Protein AF-0000000083925327 (afdb_homodimer)

Nearest PDB structures (foldseek):
  1odb-assembly2_F  TM=9.570E-01  e=4.380E-05  Homo sapiens
  1gqm-assembly1_E  TM=9.552E-01  e=4.963E-05  Homo sapiens
  4cfq-assembly2_B  TM=9.510E-01  e=5.283E-05  Homo sapiens
  5dkn-assembly1_A  TM=8.892E-01  e=3.010E-05  Bos taurus
  1gqm-assembly1_C  TM=9.541E-01  e=7.688E-05  Homo sapiens

pLDDT: mean 74.5, std 27.95, range [17.11, 97.69]

Structure (mmCIF, N/CA/C/O backbone):
data_AF-0000000083925327-model_v1
#
loop_
_entity.id
_entity.type
_entity.pdbx_description
1 polymer 'Protein S100-A13-like'
#
loop_
_atom_site.group_PDB
_atom_site.id
_atom_site.type_symbol
_atom_site.label_atom_id
_atom_site.label_alt_id
_atom_site.label_comp_id
_atom_site.label_asym_id
_atom_site.label_entity_id
_atom_site.label_seq_id
_atom_site.pdbx_PDB_ins_code
_atom_site.Cartn_x
_atom_site.Cartn_y
_atom_site.Cartn_z
_atom_site.occupancy
_atom_site.B_iso_or_equiv
_atom_site.auth_seq_id
_atom_site.auth_comp_id
_atom_site.auth_asym_id
_atom_site.auth_atom_id
_atom_site.pdbx_PDB_model_num
ATOM 1 N N . MET A 1 1 ? 23.109 7.402 -19.047 1 17.38 1 MET A N 1
ATOM 2 C CA . MET A 1 1 ? 23.625 7.918 -17.781 1 17.38 1 MET A CA 1
ATOM 3 C C . MET A 1 1 ? 22.547 7.926 -16.703 1 17.38 1 MET A C 1
ATOM 5 O O . MET A 1 1 ? 21.578 8.672 -16.797 1 17.38 1 MET A O 1
ATOM 9 N N . CYS A 1 2 ? 22.203 6.75 -16.125 1 20.98 2 CYS A N 1
ATOM 10 C CA . CYS A 1 2 ? 21.109 6.176 -15.352 1 20.98 2 CYS A CA 1
ATOM 11 C C . CYS A 1 2 ? 20.953 6.883 -14.016 1 20.98 2 CYS A C 1
ATOM 13 O O . CYS A 1 2 ? 21.953 7.105 -13.312 1 20.98 2 CYS A O 1
ATOM 15 N N . ALA A 1 3 ? 20.078 7.816 -13.773 1 23.69 3 ALA A N 1
ATOM 16 C CA . ALA A 1 3 ? 20 8.844 -12.734 1 23.69 3 ALA A CA 1
ATOM 17 C C . ALA A 1 3 ? 20.219 8.234 -11.352 1 23.69 3 ALA A C 1
ATOM 19 O O . ALA A 1 3 ? 19.609 7.207 -11.016 1 23.69 3 ALA A O 1
ATOM 20 N N . SER A 1 4 ? 21.281 8.477 -10.609 1 23.08 4 SER A N 1
ATOM 21 C CA . SER A 1 4 ? 21.875 8.164 -9.312 1 23.08 4 SER A CA 1
ATOM 22 C C . SER A 1 4 ? 20.828 8.297 -8.195 1 23.08 4 SER A C 1
ATOM 24 O O . SER A 1 4 ? 20.266 9.367 -7.992 1 23.08 4 SER A O 1
ATOM 26 N N . VAL A 1 5 ? 20.016 7.359 -8.055 1 30.97 5 VAL A N 1
ATOM 27 C CA . VAL A 1 5 ? 19.156 7.164 -6.891 1 30.97 5 VAL A CA 1
ATOM 28 C C . VAL A 1 5 ? 19.922 7.562 -5.625 1 30.97 5 VAL A C 1
ATOM 30 O O . VAL A 1 5 ? 20.984 7.016 -5.332 1 30.97 5 VAL A O 1
ATOM 33 N N . ASN A 1 6 ? 20.031 8.844 -5.375 1 26.62 6 ASN A N 1
ATOM 34 C CA . ASN A 1 6 ? 20.812 9.523 -4.352 1 26.62 6 ASN A CA 1
ATOM 35 C C . ASN A 1 6 ? 20.766 8.773 -3.02 1 26.62 6 ASN A C 1
ATOM 37 O O . ASN A 1 6 ? 19.688 8.375 -2.574 1 26.62 6 ASN A O 1
ATOM 41 N N . SER A 1 7 ? 21.828 8.242 -2.383 1 28.36 7 SER A N 1
ATOM 42 C CA . SER A 1 7 ? 22.359 7.578 -1.2 1 28.36 7 SER A CA 1
ATOM 43 C C . SER A 1 7 ? 21.734 8.117 0.076 1 28.36 7 SER A C 1
ATOM 45 O O . SER A 1 7 ? 21.562 7.387 1.052 1 28.36 7 SER A O 1
ATOM 47 N N . ASP A 1 8 ? 21.641 9.414 0.117 1 27.86 8 ASP A N 1
ATOM 48 C CA . ASP A 1 8 ? 21.312 10.062 1.379 1 27.86 8 ASP A CA 1
ATOM 49 C C . ASP A 1 8 ? 19.922 9.672 1.846 1 27.86 8 ASP A C 1
ATOM 51 O O . ASP A 1 8 ? 19.562 9.867 3.014 1 27.86 8 ASP A O 1
ATOM 55 N N . GLU A 1 9 ? 19.109 9.414 1.052 1 30.48 9 GLU A N 1
ATOM 56 C CA . GLU A 1 9 ? 17.75 8.984 1.382 1 30.48 9 GLU A CA 1
ATOM 57 C C . GLU A 1 9 ? 17.766 7.668 2.148 1 30.48 9 GLU A C 1
ATOM 59 O O . GLU A 1 9 ? 16.797 7.348 2.854 1 30.48 9 GLU A O 1
ATOM 64 N N . ALA A 1 10 ? 18.859 6.895 1.997 1 31.91 10 ALA A N 1
ATOM 65 C CA . ALA A 1 10 ? 19.078 5.637 2.701 1 31.91 10 ALA A CA 1
ATOM 66 C C . ALA A 1 10 ? 19.312 5.871 4.191 1 31.91 10 ALA A C 1
ATOM 68 O O . ALA A 1 10 ? 18.984 5.02 5.02 1 31.91 10 ALA A O 1
ATOM 69 N N . TYR A 1 11 ? 19.953 6.953 4.457 1 28.67 11 TYR A N 1
ATOM 70 C CA . TYR A 1 11 ? 20.359 7.148 5.844 1 28.67 11 TYR A CA 1
ATOM 71 C C . TYR A 1 11 ? 19.141 7.234 6.762 1 28.67 11 TYR A C 1
ATOM 73 O O . TYR A 1 11 ? 19.156 6.684 7.867 1 28.67 11 TYR A O 1
ATOM 81 N N . ILE A 1 12 ? 18.219 8.109 6.387 1 33.75 12 ILE A N 1
ATOM 82 C CA . ILE A 1 12 ? 17.125 8.297 7.328 1 33.75 12 ILE A CA 1
ATOM 83 C C . ILE A 1 12 ? 16.328 7 7.441 1 33.75 12 ILE A C 1
ATOM 85 O O . ILE A 1 12 ? 15.797 6.684 8.508 1 33.75 12 ILE A O 1
ATOM 89 N N . PHE A 1 13 ? 16.25 6.348 6.309 1 36.5 13 PHE A N 1
ATOM 90 C CA . PHE A 1 13 ? 15.5 5.094 6.316 1 36.5 13 PHE A CA 1
ATOM 91 C C . PHE A 1 13 ? 16.312 3.992 6.988 1 36.5 13 PHE A C 1
ATOM 93 O O . PHE A 1 13 ? 15.742 3.041 7.531 1 36.5 13 PHE A O 1
ATOM 100 N N . ARG A 1 14 ? 17.609 4.047 6.949 1 31.81 14 ARG A N 1
ATOM 101 C CA . ARG A 1 14 ? 18.469 3.029 7.551 1 31.81 14 ARG A CA 1
ATOM 102 C C . ARG A 1 14 ? 18.281 2.988 9.062 1 31.81 14 ARG A C 1
ATOM 104 O O . ARG A 1 14 ? 18.266 1.911 9.664 1 31.81 14 ARG A O 1
ATOM 111 N N . GLU A 1 15 ? 18.359 4.172 9.688 1 35.91 15 GLU A N 1
ATOM 112 C CA . GLU A 1 15 ? 18.359 4.074 11.141 1 35.91 15 GLU A CA 1
ATOM 113 C C . GLU A 1 15 ? 17.047 3.459 11.641 1 35.91 15 GLU A C 1
ATOM 115 O O . GLU A 1 15 ? 16.953 3.023 12.789 1 35.91 15 GLU A O 1
ATOM 120 N N . VAL A 1 16 ? 16.078 3.645 10.93 1 35.69 16 VAL A N 1
ATOM 121 C CA . VAL A 1 16 ? 14.82 3.201 11.523 1 35.69 16 VAL A CA 1
ATOM 122 C C . VAL A 1 16 ? 14.703 1.685 11.406 1 35.69 16 VAL A C 1
ATOM 124 O O . VAL A 1 16 ? 13.758 1.088 11.93 1 35.69 16 VAL A O 1
ATOM 127 N N . MET A 1 17 ? 15.375 1.029 10.477 1 29.78 17 MET A N 1
ATOM 128 C CA . MET A 1 17 ? 15.07 -0.397 10.406 1 29.78 17 MET A CA 1
ATOM 129 C C . MET A 1 17 ? 15.883 -1.178 11.43 1 29.78 17 MET A C 1
ATOM 131 O O . MET A 1 17 ? 17.047 -1.486 11.203 1 29.78 17 MET A O 1
ATOM 135 N N . PRO A 1 18 ? 15.602 -1.088 12.695 1 31.16 18 PRO A N 1
ATOM 136 C CA . PRO A 1 18 ? 16.266 -2.139 13.469 1 31.16 18 PRO A CA 1
ATOM 137 C C . PRO A 1 18 ? 15.938 -3.541 12.961 1 31.16 18 PRO A C 1
ATOM 139 O O . PRO A 1 18 ? 14.945 -3.729 12.25 1 31.16 18 PRO A O 1
ATOM 142 N N . GLU A 1 19 ? 16.547 -4.559 13.539 1 32.38 19 GLU A N 1
ATOM 143 C CA . GLU A 1 19 ? 16.594 -6.012 13.43 1 32.38 19 GLU A CA 1
ATOM 144 C C . GLU A 1 19 ? 15.195 -6.621 13.562 1 32.38 19 GLU A C 1
ATOM 146 O O . GLU A 1 19 ? 14.734 -6.871 14.68 1 32.38 19 GLU A O 1
ATOM 151 N N . TRP A 1 20 ? 14.258 -6.125 12.922 1 30.16 20 TRP A N 1
ATOM 152 C CA . TRP A 1 20 ? 12.938 -6.73 13.086 1 30.16 20 TRP A CA 1
ATOM 153 C C . TRP A 1 20 ? 12.945 -8.18 12.609 1 30.16 20 TRP A C 1
ATOM 155 O O . TRP A 1 20 ? 11.883 -8.805 12.5 1 30.16 20 TRP A O 1
ATOM 165 N N . ARG A 1 21 ? 14.102 -8.781 12.078 1 28.36 21 ARG A N 1
ATOM 166 C CA . ARG A 1 21 ? 13.969 -10.141 11.555 1 28.36 21 ARG A CA 1
ATOM 167 C C . ARG A 1 21 ? 13.461 -11.094 12.625 1 28.36 21 ARG A C 1
ATOM 169 O O . ARG A 1 21 ? 12.742 -12.047 12.328 1 28.36 21 ARG A O 1
ATOM 176 N N . ASP A 1 22 ? 13.984 -11 13.812 1 30.09 22 ASP A N 1
ATOM 177 C CA . ASP A 1 22 ? 13.922 -12.172 14.688 1 30.09 22 ASP A CA 1
ATOM 178 C C . ASP A 1 22 ? 12.477 -12.523 15.023 1 30.09 22 ASP A C 1
ATOM 180 O O . ASP A 1 22 ? 12.164 -13.688 15.297 1 30.09 22 ASP A O 1
ATOM 184 N N . LYS A 1 23 ? 11.508 -11.414 15.203 1 31.98 23 LYS A N 1
ATOM 185 C CA . LYS A 1 23 ? 10.336 -11.797 15.984 1 31.98 23 LYS A CA 1
ATOM 186 C C . LYS A 1 23 ? 9.312 -12.539 15.117 1 31.98 23 LYS A C 1
ATOM 188 O O . LYS A 1 23 ? 8.32 -13.055 15.625 1 31.98 23 LYS A O 1
ATOM 193 N N . VAL A 1 24 ? 9.328 -12.375 13.773 1 31.92 24 VAL A N 1
ATOM 194 C CA . VAL A 1 24 ? 8.172 -13.016 13.148 1 31.92 24 VAL A CA 1
ATOM 195 C C . VAL A 1 24 ? 8.25 -14.523 13.344 1 31.92 24 VAL A C 1
ATOM 197 O O . VAL A 1 24 ? 7.227 -15.195 13.484 1 31.92 24 VAL A O 1
ATOM 200 N N . LEU A 1 25 ? 9.406 -15.18 13.07 1 32.06 25 LEU A N 1
ATOM 201 C CA . LEU A 1 25 ? 9.391 -16.641 13 1 32.06 25 LEU A CA 1
ATOM 202 C C . LEU A 1 25 ? 9.211 -17.25 14.383 1 32.06 25 LEU A C 1
ATOM 204 O O . LEU A 1 25 ? 9.242 -18.469 14.531 1 32.06 25 LEU A O 1
ATOM 208 N N . GLY A 1 26 ? 9.781 -16.688 15.516 1 30.73 26 GLY A N 1
ATOM 209 C CA . GLY A 1 26 ? 10.055 -17.5 16.688 1 30.73 26 GLY A CA 1
ATOM 210 C C . GLY A 1 26 ? 8.805 -18.094 17.297 1 30.73 26 GLY A C 1
ATOM 211 O O . GLY A 1 26 ? 7.754 -17.453 17.328 1 30.73 26 GLY A O 1
ATOM 212 N N . THR A 1 27 ? 8.672 -19.406 17.328 1 30.88 27 THR A N 1
ATOM 213 C CA . THR A 1 27 ? 7.945 -20.344 18.188 1 30.88 27 THR A CA 1
ATOM 214 C C . THR A 1 27 ? 7.996 -19.875 19.641 1 30.88 27 THR A C 1
ATOM 216 O O . THR A 1 27 ? 8.992 -20.094 20.344 1 30.88 27 THR A O 1
ATOM 219 N N . SER A 1 28 ? 7.977 -18.672 20.094 1 35.56 28 SER A N 1
ATOM 220 C CA . SER A 1 28 ? 8.125 -18.375 21.516 1 35.56 28 SER A CA 1
ATOM 221 C C . SER A 1 28 ? 7.129 -19.172 22.344 1 35.56 28 SER A C 1
ATOM 223 O O . SER A 1 28 ? 5.918 -19.016 22.203 1 35.56 28 SER A O 1
ATOM 225 N N . CYS A 1 29 ? 7.461 -20.453 22.781 1 31.47 29 CYS A N 1
ATOM 226 C CA . CYS A 1 29 ? 6.945 -21.25 23.891 1 31.47 29 CYS A CA 1
ATOM 227 C C . CYS A 1 29 ? 6.562 -20.344 25.062 1 31.47 29 CYS A C 1
ATOM 229 O O . CYS A 1 29 ? 6.957 -19.188 25.109 1 31.47 29 CYS A O 1
ATOM 231 N N . ASN A 1 30 ? 6.277 -20.938 26.594 1 30.83 30 ASN A N 1
ATOM 232 C CA . ASN A 1 30 ? 5.664 -20.656 27.891 1 30.83 30 ASN A CA 1
ATOM 233 C C . ASN A 1 30 ? 6.438 -19.594 28.656 1 30.83 30 ASN A C 1
ATOM 235 O O . ASN A 1 30 ? 6.285 -19.453 29.875 1 30.83 30 ASN A O 1
ATOM 239 N N . ALA A 1 31 ? 7.793 -19.375 28.516 1 32.81 31 ALA A N 1
ATOM 240 C CA . ALA A 1 31 ? 8.367 -18.734 29.703 1 32.81 31 ALA A CA 1
ATOM 241 C C . ALA A 1 31 ? 7.559 -17.5 30.109 1 32.81 31 ALA A C 1
ATOM 243 O O . ALA A 1 31 ? 6.84 -16.922 29.297 1 32.81 31 ALA A O 1
ATOM 244 N N . PRO A 1 32 ? 7.598 -17.031 31.5 1 35.81 32 PRO A N 1
ATOM 245 C CA . PRO A 1 32 ? 6.902 -15.852 32.031 1 35.81 32 PRO A CA 1
ATOM 246 C C . PRO A 1 32 ? 7.129 -14.602 31.172 1 35.81 32 PRO A C 1
ATOM 248 O O . PRO A 1 32 ? 8.273 -14.203 30.953 1 35.81 32 PRO A O 1
ATOM 251 N N . ASN A 1 33 ? 6.676 -14.445 29.922 1 36.28 33 ASN A N 1
ATOM 252 C CA . ASN A 1 33 ? 6.77 -13.469 28.844 1 36.28 33 ASN A CA 1
ATOM 253 C C . ASN A 1 33 ? 6.805 -12.039 29.391 1 36.28 33 ASN A C 1
ATOM 255 O O . ASN A 1 33 ? 5.809 -11.547 29.922 1 36.28 33 ASN A O 1
ATOM 259 N N . SER A 1 34 ? 7.652 -11.656 30.25 1 39.5 34 SER A N 1
ATOM 260 C CA . SER A 1 34 ? 7.812 -10.211 30.438 1 39.5 34 SER A CA 1
ATOM 261 C C . SER A 1 34 ? 7.641 -9.461 29.125 1 39.5 34 SER A C 1
ATOM 263 O O . SER A 1 34 ? 8.5 -9.539 28.25 1 39.5 34 SER A O 1
ATOM 265 N N . VAL A 1 35 ? 6.555 -9.562 28.422 1 40.56 35 VAL A N 1
ATOM 266 C CA . VAL A 1 35 ? 6.082 -8.938 27.188 1 40.56 35 VAL A CA 1
ATOM 267 C C . VAL A 1 35 ? 6.695 -7.551 27.031 1 40.56 35 VAL A C 1
ATOM 269 O O . VAL A 1 35 ? 6.395 -6.645 27.812 1 40.56 35 VAL A O 1
ATOM 272 N N . SER A 1 36 ? 7.98 -7.285 27.109 1 45.91 36 SER A N 1
ATOM 273 C CA . SER A 1 36 ? 8.414 -5.965 26.656 1 45.91 36 SER A CA 1
ATOM 274 C C . SER A 1 36 ? 7.465 -5.391 25.609 1 45.91 36 SER A C 1
ATOM 276 O O . SER A 1 36 ? 7.039 -6.102 24.703 1 45.91 36 SER A O 1
ATOM 278 N N . PRO A 1 37 ? 6.66 -4.43 25.953 1 46.88 37 PRO A N 1
ATOM 279 C CA . PRO A 1 37 ? 5.625 -3.881 25.062 1 46.88 37 PRO A CA 1
ATOM 280 C C . PRO A 1 37 ? 6.102 -3.721 23.625 1 46.88 37 PRO A C 1
ATOM 282 O O . PRO A 1 37 ? 7.129 -3.082 23.375 1 46.88 37 PRO A O 1
ATOM 285 N N . GLN A 1 38 ? 6.289 -4.746 22.828 1 49.97 38 GLN A N 1
ATOM 286 C CA . GLN A 1 38 ? 6.5 -4.484 21.406 1 49.97 38 GLN A CA 1
ATOM 287 C C . GLN A 1 38 ? 5.816 -3.188 20.984 1 49.97 38 GLN A C 1
ATOM 289 O O . GLN A 1 38 ? 4.711 -2.883 21.438 1 49.97 38 GLN A O 1
ATOM 294 N N . PRO A 1 39 ? 6.66 -2.248 20.688 1 62.75 39 PRO A N 1
ATOM 295 C CA . PRO A 1 39 ? 5.996 -0.997 20.312 1 62.75 39 PRO A CA 1
ATOM 296 C C . PRO A 1 39 ? 4.691 -1.226 19.547 1 62.75 39 PRO A C 1
ATOM 298 O O . PRO A 1 39 ? 4.613 -2.123 18.703 1 62.75 39 PRO A O 1
ATOM 301 N N . GLN A 1 40 ? 3.607 -0.978 20.156 1 79.44 40 GLN A N 1
ATOM 302 C CA . GLN A 1 40 ? 2.273 -1.106 19.578 1 79.44 40 GLN A CA 1
ATOM 303 C C . GLN A 1 40 ? 2.236 -0.577 18.141 1 79.44 40 GLN A C 1
ATOM 305 O O . GLN A 1 40 ? 2.662 0.551 17.891 1 79.44 40 GLN A O 1
ATOM 310 N N . GLN A 1 41 ? 2.197 -1.436 17.094 1 88.38 41 GLN A N 1
ATOM 311 C CA . GLN A 1 41 ? 2.029 -1.022 15.711 1 88.38 41 GLN A CA 1
ATOM 312 C C . GLN A 1 41 ? 0.714 -0.273 15.516 1 88.38 41 GLN A C 1
ATOM 314 O O . GLN A 1 41 ? -0.318 -0.666 16.062 1 88.38 41 GLN A O 1
ATOM 319 N N . SER A 1 42 ? 0.835 0.895 14.914 1 91.56 42 SER A N 1
ATOM 320 C CA . SER A 1 42 ? -0.368 1.621 14.523 1 91.56 42 SER A CA 1
ATOM 321 C C . SER A 1 42 ? -1.184 0.833 13.508 1 91.56 42 SER A C 1
ATOM 323 O O . SER A 1 42 ? -0.734 -0.203 13.008 1 91.56 42 SER A O 1
ATOM 325 N N . ILE A 1 43 ? -2.328 1.243 13.281 1 94.19 43 ILE A N 1
ATOM 326 C CA . ILE A 1 43 ? -3.209 0.547 12.352 1 94.19 43 ILE A CA 1
ATOM 327 C C . ILE A 1 43 ? -2.602 0.568 10.945 1 94.19 43 ILE A C 1
ATOM 329 O O . ILE A 1 43 ? -2.703 -0.412 10.203 1 94.19 43 ILE A O 1
ATOM 333 N N . MET A 1 44 ? -1.925 1.659 10.492 1 97.12 44 MET A N 1
ATOM 334 C CA . MET A 1 44 ? -1.314 1.729 9.172 1 97.12 44 MET A CA 1
ATOM 335 C C . MET A 1 44 ? -0.096 0.817 9.086 1 97.12 44 MET A C 1
ATOM 337 O O . MET A 1 44 ? 0.107 0.14 8.07 1 97.12 44 MET A O 1
ATOM 341 N N . GLU A 1 45 ? 0.688 0.787 10.102 1 95.44 45 GLU A N 1
ATOM 342 C CA . GLU A 1 45 ? 1.833 -0.118 10.117 1 95.44 45 GLU A CA 1
ATOM 343 C C . GLU A 1 45 ? 1.387 -1.574 10.023 1 95.44 45 GLU A C 1
ATOM 345 O O . GLU A 1 45 ? 1.996 -2.371 9.305 1 95.44 45 GLU A O 1
ATOM 350 N N . THR A 1 46 ? 0.307 -1.872 10.68 1 94.56 46 THR A N 1
ATOM 351 C CA . THR A 1 46 ? -0.249 -3.219 10.609 1 94.56 46 THR A CA 1
ATOM 352 C C . THR A 1 46 ? -0.75 -3.521 9.203 1 94.56 46 THR A C 1
ATOM 354 O O . THR A 1 46 ? -0.545 -4.625 8.688 1 94.56 46 THR A O 1
ATOM 357 N N . ALA A 1 47 ? -1.383 -2.572 8.617 1 96.12 47 ALA A N 1
ATOM 358 C CA . ALA A 1 47 ? -1.876 -2.74 7.254 1 96.12 47 ALA A CA 1
ATOM 359 C C . ALA A 1 47 ? -0.724 -2.973 6.281 1 96.12 47 ALA A C 1
ATOM 361 O O . ALA A 1 47 ? -0.792 -3.861 5.43 1 96.12 47 ALA A O 1
ATOM 362 N N . ILE A 1 48 ? 0.36 -2.209 6.41 1 97.38 48 ILE A N 1
ATOM 363 C CA . ILE A 1 48 ? 1.537 -2.371 5.562 1 97.38 48 ILE A CA 1
ATOM 364 C C . ILE A 1 48 ? 2.133 -3.762 5.77 1 97.38 48 ILE A C 1
ATOM 366 O O . ILE A 1 48 ? 2.412 -4.477 4.805 1 97.38 48 ILE A O 1
ATOM 370 N N . SER A 1 49 ? 2.24 -4.141 6.98 1 94.75 49 SER A N 1
ATOM 371 C CA . SER A 1 49 ? 2.803 -5.449 7.301 1 94.75 49 SER A CA 1
ATOM 372 C C . SER A 1 49 ? 1.94 -6.574 6.734 1 94.75 49 SER A C 1
ATOM 374 O O . SER A 1 49 ? 2.461 -7.59 6.277 1 94.75 49 SER A O 1
ATOM 376 N N . THR A 1 50 ? 0.682 -6.422 6.816 1 95.81 50 THR A N 1
ATOM 377 C CA . THR A 1 50 ? -0.241 -7.414 6.273 1 95.81 50 THR A CA 1
ATOM 378 C C . THR A 1 50 ? -0.028 -7.582 4.773 1 95.81 50 THR A C 1
ATOM 380 O O . THR A 1 50 ? 0.06 -8.711 4.277 1 95.81 50 THR A O 1
ATOM 383 N N . LEU A 1 51 ? 0.115 -6.484 4.016 1 97.44 51 LEU A N 1
ATOM 384 C CA . LEU A 1 51 ? 0.321 -6.539 2.57 1 97.44 51 LEU A CA 1
ATOM 385 C C . LEU A 1 51 ? 1.647 -7.215 2.236 1 97.44 51 LEU A C 1
ATOM 387 O O . LEU A 1 51 ? 1.714 -8.047 1.33 1 97.44 51 LEU A O 1
ATOM 391 N N . VAL A 1 52 ? 2.652 -6.906 3 1 96.62 52 VAL A N 1
ATOM 392 C CA . VAL A 1 52 ? 3.971 -7.504 2.818 1 96.62 52 VAL A CA 1
ATOM 393 C C . VAL A 1 52 ? 3.898 -9 3.102 1 96.62 52 VAL A C 1
ATOM 395 O O . VAL A 1 52 ? 4.391 -9.812 2.312 1 96.62 52 VAL A O 1
ATOM 398 N N . SER A 1 53 ? 3.248 -9.375 4.184 1 94.5 53 SER A N 1
ATOM 399 C CA . SER A 1 53 ? 3.16 -10.773 4.594 1 94.5 53 SER A CA 1
ATOM 400 C C . SER A 1 53 ? 2.373 -11.594 3.582 1 94.5 53 SER A C 1
ATOM 402 O O . SER A 1 53 ? 2.732 -12.742 3.291 1 94.5 53 SER A O 1
ATOM 404 N N . GLN A 1 54 ? 1.311 -11.047 3.072 1 94.94 54 GLN A N 1
ATOM 405 C CA . GLN A 1 54 ? 0.522 -11.766 2.08 1 94.94 54 GLN A CA 1
ATOM 406 C C . GLN A 1 54 ? 1.31 -11.961 0.787 1 94.94 54 GLN A C 1
ATOM 408 O O . GLN A 1 54 ? 1.242 -13.031 0.167 1 94.94 54 GLN A O 1
ATOM 413 N N . PHE A 1 55 ? 2.055 -10.93 0.361 1 96.25 55 PHE A N 1
ATOM 414 C CA . PHE A 1 55 ? 2.91 -11.094 -0.807 1 96.25 55 PHE A CA 1
ATOM 415 C C . PHE A 1 55 ? 3.857 -12.273 -0.622 1 96.25 55 PHE A C 1
ATOM 417 O O . PHE A 1 55 ? 3.957 -13.141 -1.493 1 96.25 55 PHE A O 1
ATOM 424 N N . LYS A 1 56 ? 4.438 -12.367 0.493 1 94.69 56 LYS A N 1
ATOM 425 C CA . LYS A 1 56 ? 5.406 -13.43 0.773 1 94.69 56 LYS A CA 1
ATOM 426 C C . LYS A 1 56 ? 4.719 -14.789 0.872 1 94.69 56 LYS A C 1
ATOM 428 O O . LYS A 1 56 ? 5.27 -15.797 0.44 1 94.69 56 LYS A O 1
ATOM 433 N N . ALA A 1 57 ? 3.584 -14.781 1.476 1 94.06 57 ALA A N 1
ATOM 434 C CA . ALA A 1 57 ? 2.848 -16.031 1.658 1 94.06 57 ALA A CA 1
ATOM 435 C C . ALA A 1 57 ? 2.518 -16.672 0.314 1 94.06 57 ALA A C 1
ATOM 437 O O . ALA A 1 57 ? 2.486 -17.906 0.198 1 94.06 57 ALA A O 1
ATOM 438 N N . TYR A 1 58 ? 2.277 -15.828 -0.635 1 94.5 58 TYR A N 1
ATOM 439 C CA . TYR A 1 58 ? 1.886 -16.359 -1.936 1 94.5 58 TYR A CA 1
ATOM 440 C C . TYR A 1 58 ? 3.092 -16.484 -2.857 1 94.5 58 TYR A C 1
ATOM 442 O O . TYR A 1 58 ? 3.078 -17.281 -3.805 1 94.5 58 TYR A O 1
ATOM 450 N N . ALA A 1 59 ? 4.102 -15.641 -2.365 1 93.44 59 ALA A N 1
ATOM 451 C CA . ALA A 1 59 ? 5.348 -15.742 -3.115 1 93.44 59 ALA A CA 1
ATOM 452 C C . ALA A 1 59 ? 6.172 -16.938 -2.645 1 93.44 59 ALA A C 1
ATOM 454 O O . ALA A 1 59 ? 6.117 -17.312 -1.474 1 93.44 59 ALA A O 1
ATOM 455 N N . GLY A 1 60 ? 6.68 -17.797 -3.352 1 84.44 60 GLY A N 1
ATOM 456 C CA . GLY A 1 60 ? 7.637 -18.828 -2.945 1 84.44 60 GLY A CA 1
ATOM 457 C C . GLY A 1 60 ? 7.059 -20.219 -2.961 1 84.44 60 GLY A C 1
ATOM 458 O O . GLY A 1 60 ? 7.73 -21.188 -2.582 1 84.44 60 GLY A O 1
ATOM 459 N N . LYS A 1 61 ? 5.891 -20.281 -3.252 1 82.88 61 LYS A N 1
ATOM 460 C CA . LYS A 1 61 ? 5.324 -21.625 -3.338 1 82.88 61 LYS A CA 1
ATOM 461 C C . LYS A 1 61 ? 6.027 -22.453 -4.41 1 82.88 61 LYS A C 1
ATOM 463 O O . LYS A 1 61 ? 6.199 -23.672 -4.258 1 82.88 61 LYS A O 1
ATOM 468 N N . ASP A 1 62 ? 6.465 -21.875 -5.477 1 77.94 62 ASP A N 1
ATOM 469 C CA . ASP A 1 62 ? 7.07 -22.625 -6.57 1 77.94 62 ASP A CA 1
ATOM 470 C C . ASP A 1 62 ? 8.492 -22.141 -6.852 1 77.94 62 ASP A C 1
ATOM 472 O O . ASP A 1 62 ? 9.141 -22.594 -7.793 1 77.94 62 ASP A O 1
ATOM 476 N N . GLY A 1 63 ? 8.945 -21.094 -5.906 1 77.38 63 GLY A N 1
ATOM 477 C CA . GLY A 1 63 ? 10.266 -20.547 -6.188 1 77.38 63 GLY A CA 1
ATOM 478 C C . GLY A 1 63 ? 10.695 -19.484 -5.199 1 77.38 63 GLY A C 1
ATOM 479 O O . GLY A 1 63 ? 10.641 -19.703 -3.986 1 77.38 63 GLY A O 1
ATOM 480 N N . SER A 1 64 ? 11.086 -18.359 -5.941 1 80.69 64 SER A N 1
ATOM 481 C CA . SER A 1 64 ? 11.633 -17.25 -5.168 1 80.69 64 SER A CA 1
ATOM 482 C C . SER A 1 64 ? 10.562 -16.594 -4.301 1 80.69 64 SER A C 1
ATOM 484 O O . SER A 1 64 ? 9.453 -16.328 -4.766 1 80.69 64 SER A O 1
ATOM 486 N N . ALA A 1 65 ? 10.883 -16.359 -3.1 1 83.81 65 ALA A N 1
ATOM 487 C CA . ALA A 1 65 ? 9.984 -15.695 -2.158 1 83.81 65 ALA A CA 1
ATOM 488 C C . ALA A 1 65 ? 9.93 -14.188 -2.426 1 83.81 65 ALA A C 1
ATOM 490 O O . ALA A 1 65 ? 9.125 -13.477 -1.822 1 83.81 65 ALA A O 1
ATOM 491 N N . SER A 1 66 ? 10.719 -13.797 -3.428 1 90.94 66 SER A N 1
ATOM 492 C CA . SER A 1 66 ? 10.82 -12.359 -3.672 1 90.94 66 SER A CA 1
ATOM 493 C C . SER A 1 66 ? 10.055 -11.961 -4.93 1 90.94 66 SER A C 1
ATOM 495 O O . SER A 1 66 ? 9.953 -10.773 -5.246 1 90.94 66 SER A O 1
ATOM 497 N N . THR A 1 67 ? 9.555 -12.945 -5.574 1 95.38 67 THR A N 1
ATOM 498 C CA . THR A 1 67 ? 8.773 -12.648 -6.773 1 95.38 67 THR A CA 1
ATOM 499 C C . THR A 1 67 ? 7.551 -13.555 -6.859 1 95.38 67 THR A C 1
ATOM 501 O O . THR A 1 67 ? 7.523 -14.625 -6.25 1 95.38 67 THR A O 1
ATOM 504 N N . LEU A 1 68 ? 6.52 -13.117 -7.629 1 96.62 68 LEU A N 1
ATOM 505 C CA . LEU A 1 68 ? 5.32 -13.898 -7.91 1 96.62 68 LEU A CA 1
ATOM 506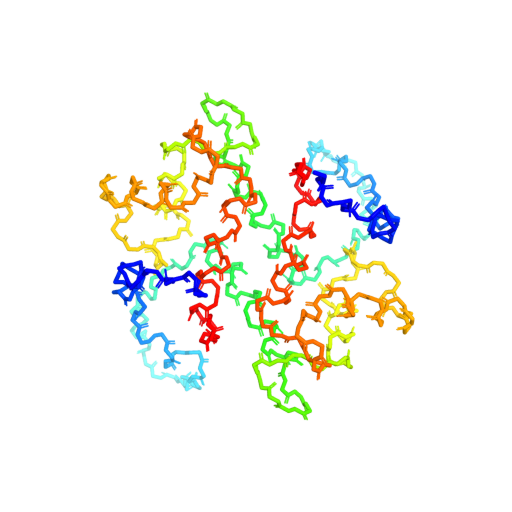 C C . LEU A 1 68 ? 5.348 -14.43 -9.344 1 96.62 68 LEU A C 1
ATOM 508 O O . LEU A 1 68 ? 5.488 -13.656 -10.289 1 96.62 68 LEU A O 1
ATOM 512 N N . SER A 1 69 ? 5.238 -15.727 -9.422 1 95.5 69 SER A N 1
ATOM 513 C CA . SER A 1 69 ? 4.953 -16.281 -10.742 1 95.5 69 SER A CA 1
ATOM 514 C C . SER A 1 69 ? 3.514 -16 -11.164 1 95.5 69 SER A C 1
ATOM 516 O O . SER A 1 69 ? 2.719 -15.5 -10.367 1 95.5 69 SER A O 1
ATOM 518 N N . LYS A 1 70 ? 3.242 -16.375 -12.391 1 93.75 70 LYS A N 1
ATOM 519 C CA . LYS A 1 70 ? 1.894 -16.141 -12.898 1 93.75 70 LYS A CA 1
ATOM 520 C C . LYS A 1 70 ? 0.856 -16.875 -12.055 1 93.75 70 LYS A C 1
ATOM 522 O O . LYS A 1 70 ? -0.164 -16.297 -11.672 1 93.75 70 LYS A O 1
ATOM 527 N N . ASP A 1 71 ? 1.119 -18.156 -11.789 1 93.88 71 ASP A N 1
ATOM 528 C CA . ASP A 1 71 ? 0.188 -18.969 -11.008 1 93.88 71 ASP A CA 1
ATOM 529 C C . ASP A 1 71 ? 0.03 -18.406 -9.594 1 93.88 71 ASP A C 1
ATOM 531 O O . ASP A 1 71 ? -1.083 -18.344 -9.07 1 93.88 71 ASP A O 1
ATOM 535 N N . GLU A 1 72 ? 1.1 -18.047 -8.984 1 96.12 72 GLU A N 1
ATOM 536 C CA . GLU A 1 72 ? 1.074 -17.469 -7.637 1 96.12 72 GLU A CA 1
ATOM 537 C C . GLU A 1 72 ? 0.291 -16.172 -7.609 1 96.12 72 GLU A C 1
ATOM 539 O O . GLU A 1 72 ? -0.482 -15.922 -6.68 1 96.12 72 GLU A O 1
ATOM 544 N N . PHE A 1 73 ? 0.56 -15.375 -8.688 1 96 73 PHE A N 1
ATOM 545 C CA . PHE A 1 73 ? -0.147 -14.102 -8.789 1 96 73 PHE A CA 1
ATOM 546 C C . PHE A 1 73 ? -1.646 -14.328 -8.945 1 96 73 PHE A C 1
ATOM 548 O O . PHE A 1 73 ? -2.449 -13.68 -8.266 1 96 73 PHE A O 1
ATOM 555 N N . GLN A 1 74 ? -2.041 -15.234 -9.734 1 94.88 74 GLN A N 1
ATOM 556 C CA . GLN A 1 74 ? -3.449 -15.57 -9.93 1 94.88 74 GLN A CA 1
ATOM 557 C C . GLN A 1 74 ? -4.09 -16.016 -8.617 1 94.88 74 GLN A C 1
ATOM 559 O O . GLN A 1 74 ? -5.195 -15.594 -8.281 1 94.88 74 GLN A O 1
ATOM 564 N N . ASN A 1 75 ? -3.42 -16.891 -7.902 1 94.81 75 ASN A N 1
ATOM 565 C CA . ASN A 1 75 ? -3.928 -17.359 -6.617 1 94.81 75 ASN A CA 1
ATOM 566 C C . ASN A 1 75 ? -4.098 -16.219 -5.629 1 94.81 75 ASN A C 1
ATOM 568 O O . ASN A 1 75 ? -5.098 -16.156 -4.906 1 94.81 75 ASN A O 1
ATOM 572 N N . LEU A 1 76 ? -3.111 -15.344 -5.648 1 95.56 76 LEU A N 1
ATOM 573 C CA . LEU A 1 76 ? -3.166 -14.203 -4.746 1 95.56 76 LEU A CA 1
ATOM 574 C C . LEU A 1 76 ? -4.363 -13.312 -5.066 1 95.56 76 LEU A C 1
ATOM 576 O O . LEU A 1 76 ? -5.16 -13 -4.18 1 95.56 76 LEU A O 1
ATOM 580 N N . VAL A 1 77 ? -4.539 -12.945 -6.297 1 96.06 77 VAL A N 1
ATOM 581 C CA . VAL A 1 77 ? -5.586 -11.992 -6.664 1 96.06 77 VAL A CA 1
ATOM 582 C C . VAL A 1 77 ? -6.957 -12.633 -6.441 1 96.06 77 VAL A C 1
ATOM 584 O O . VAL A 1 77 ? -7.883 -11.977 -5.957 1 96.06 77 VAL A O 1
ATOM 587 N N . THR A 1 78 ? -7.07 -13.922 -6.707 1 94.38 78 THR A N 1
ATOM 588 C CA . THR A 1 78 ? -8.344 -14.625 -6.559 1 94.38 78 THR A CA 1
ATOM 589 C C . THR A 1 78 ? -8.719 -14.75 -5.086 1 94.38 78 THR A C 1
ATOM 591 O O . THR A 1 78 ? -9.891 -14.625 -4.727 1 94.38 78 THR A O 1
ATOM 594 N N . SER A 1 79 ? -7.738 -14.914 -4.285 1 93.69 79 SER A N 1
ATOM 595 C CA . SER A 1 79 ? -7.992 -15.18 -2.871 1 93.69 79 SER A CA 1
ATOM 596 C C . SER A 1 79 ? -8.031 -13.891 -2.064 1 93.69 79 SER A C 1
ATOM 598 O O . SER A 1 79 ? -8.82 -13.758 -1.125 1 93.69 79 SER A O 1
ATOM 600 N N . GLN A 1 80 ? -7.184 -12.922 -2.428 1 94.94 80 GLN A N 1
ATOM 601 C CA . GLN A 1 80 ? -6.957 -11.781 -1.542 1 94.94 80 GLN A CA 1
ATOM 602 C C . GLN A 1 80 ? -7.547 -10.508 -2.131 1 94.94 80 GLN A C 1
ATOM 604 O O . GLN A 1 80 ? -7.672 -9.5 -1.433 1 94.94 80 GLN A O 1
ATOM 609 N N . LEU A 1 81 ? -7.883 -10.516 -3.42 1 95.19 81 LEU A N 1
ATOM 610 C CA . LEU A 1 81 ? -8.445 -9.32 -4.031 1 95.19 81 LEU A CA 1
ATOM 611 C C . LEU A 1 81 ? -9.695 -9.656 -4.836 1 95.19 81 LEU A C 1
ATOM 613 O O . LEU A 1 81 ? -9.836 -9.219 -5.984 1 95.19 81 LEU A O 1
ATOM 617 N N . PRO A 1 82 ? -10.609 -10.453 -4.23 1 92.25 82 PRO A N 1
ATOM 618 C CA . PRO A 1 82 ? -11.758 -10.898 -5.023 1 92.25 82 PRO A CA 1
ATOM 619 C C . PRO A 1 82 ? -12.711 -9.758 -5.379 1 92.25 82 PRO A C 1
ATOM 621 O O . PRO A 1 82 ? -13.398 -9.82 -6.402 1 92.25 82 PRO A O 1
ATOM 624 N N . ASN A 1 83 ? -12.82 -8.758 -4.602 1 91.12 83 ASN A N 1
ATOM 625 C CA . ASN A 1 83 ? -13.734 -7.652 -4.844 1 91.12 83 ASN A CA 1
ATOM 626 C C . ASN A 1 83 ? -13.062 -6.52 -5.617 1 91.12 83 ASN A C 1
ATOM 628 O O . ASN A 1 83 ? -13.742 -5.629 -6.137 1 91.12 83 ASN A O 1
ATOM 632 N N . TYR A 1 84 ? -11.75 -6.52 -5.668 1 92.62 84 TYR A N 1
ATOM 633 C CA . TYR A 1 84 ? -11.008 -5.434 -6.301 1 92.62 84 TYR A CA 1
ATOM 634 C C . TYR A 1 84 ? -10.594 -5.809 -7.719 1 92.62 84 TYR A C 1
ATOM 636 O O . TYR A 1 84 ? -10.469 -4.941 -8.586 1 92.62 84 TYR A O 1
ATOM 644 N N . VAL A 1 85 ? -10.273 -6.984 -7.93 1 91.44 85 VAL A N 1
ATOM 645 C CA . VAL A 1 85 ? -9.914 -7.488 -9.25 1 91.44 85 VAL A CA 1
ATOM 646 C C . VAL A 1 85 ? -11.023 -8.391 -9.781 1 91.44 85 VAL A C 1
ATOM 648 O O . VAL A 1 85 ? -11.258 -9.477 -9.242 1 91.44 85 VAL A O 1
ATOM 651 N N . LYS A 1 86 ? -11.539 -7.949 -10.82 1 86.56 86 LYS A N 1
ATOM 652 C CA . LYS A 1 86 ? -12.625 -8.719 -11.414 1 86.56 86 LYS A CA 1
ATO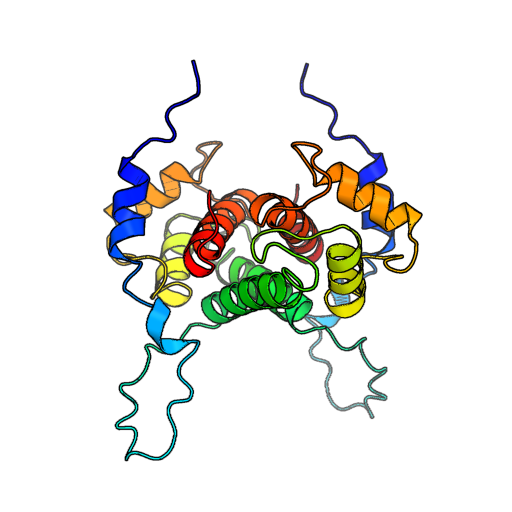M 653 C C . LYS A 1 86 ? -12.086 -9.789 -12.367 1 86.56 86 LYS A C 1
ATOM 655 O O . LYS A 1 86 ? -11.008 -9.625 -12.945 1 86.56 86 LYS A O 1
ATOM 660 N N . ASN A 1 87 ? -12.75 -10.852 -12.508 1 79.94 87 ASN A N 1
ATOM 661 C CA . ASN A 1 87 ? -12.438 -11.93 -13.438 1 79.94 87 ASN A CA 1
ATOM 662 C C . ASN A 1 87 ? -11.109 -12.609 -13.094 1 79.94 87 ASN A C 1
ATOM 664 O O . ASN A 1 87 ? -10.367 -13.023 -13.984 1 79.94 87 ASN A O 1
ATOM 668 N N . SER A 1 88 ? -10.766 -12.586 -11.891 1 78.38 88 SER A N 1
ATOM 669 C CA . SER A 1 88 ? -9.516 -13.195 -11.445 1 78.38 88 SER A CA 1
ATOM 670 C C . SER A 1 88 ? -9.5 -14.695 -11.742 1 78.38 88 SER A C 1
ATOM 672 O O . SER A 1 88 ? -8.438 -15.32 -11.703 1 78.38 88 SER A O 1
ATOM 674 N N . GLY A 1 89 ? -10.555 -15.18 -12.125 1 83.62 89 GLY A N 1
ATOM 675 C CA . GLY A 1 89 ? -10.617 -16.578 -12.539 1 83.62 89 GLY A CA 1
ATOM 676 C C . GLY A 1 89 ? -10.375 -16.766 -14.023 1 83.62 89 GLY A C 1
ATOM 677 O O . GLY A 1 89 ? -10.227 -17.906 -14.492 1 83.62 89 GLY A O 1
ATOM 678 N N . ASP A 1 90 ? -10.328 -15.734 -14.711 1 86.75 90 ASP A N 1
ATOM 679 C CA . ASP A 1 90 ? -10.078 -15.758 -16.141 1 86.75 90 ASP A CA 1
ATOM 680 C C . ASP A 1 90 ? -8.586 -15.68 -16.438 1 86.75 90 ASP A C 1
ATOM 682 O O . ASP A 1 90 ? -7.953 -14.648 -16.219 1 86.75 90 ASP A O 1
ATOM 686 N N . ALA A 1 91 ? -8.094 -16.734 -17.016 1 88.81 91 ALA A N 1
ATOM 687 C CA . ALA A 1 91 ? -6.66 -16.844 -17.281 1 88.81 91 ALA A CA 1
ATOM 688 C C . ALA A 1 91 ? -6.191 -15.719 -18.203 1 88.81 91 ALA A C 1
ATOM 690 O O . ALA A 1 91 ? -5.082 -15.195 -18.047 1 88.81 91 ALA A O 1
ATOM 691 N N . GLU A 1 92 ? -6.98 -15.398 -19.156 1 90.81 92 GLU A N 1
ATOM 692 C CA . GLU A 1 92 ? -6.617 -14.344 -20.109 1 90.81 92 GLU A CA 1
ATOM 693 C C . GLU A 1 92 ? -6.523 -12.992 -19.406 1 90.81 92 GLU A C 1
ATOM 695 O O . GLU A 1 92 ? -5.621 -12.203 -19.688 1 90.81 92 GLU A O 1
ATOM 700 N N . ALA A 1 93 ? -7.453 -12.742 -18.547 1 90.06 93 ALA A N 1
ATOM 701 C CA . ALA A 1 93 ? -7.441 -11.5 -17.781 1 90.06 93 ALA A CA 1
ATOM 702 C C . ALA A 1 93 ? -6.207 -11.414 -16.875 1 90.06 93 ALA A C 1
ATOM 704 O O . ALA A 1 93 ? -5.578 -10.359 -16.781 1 90.06 93 ALA A O 1
ATOM 705 N N . ILE A 1 94 ? -5.852 -12.469 -16.312 1 93.38 94 ILE A N 1
ATOM 706 C CA . ILE A 1 94 ? -4.684 -12.523 -15.438 1 93.38 94 ILE A CA 1
ATOM 707 C C . ILE A 1 94 ? -3.412 -12.32 -16.266 1 93.38 94 ILE A C 1
ATOM 709 O O . ILE A 1 94 ? -2.506 -11.602 -15.836 1 93.38 94 ILE A O 1
ATOM 713 N N . ASP A 1 95 ? -3.367 -12.969 -17.422 1 92.75 95 ASP A N 1
ATOM 714 C CA . ASP A 1 95 ? -2.229 -12.789 -18.328 1 92.75 95 ASP A CA 1
ATOM 715 C C . ASP A 1 95 ? -2.041 -11.32 -18.688 1 92.75 95 ASP A C 1
ATOM 717 O O . ASP A 1 95 ? -0.915 -10.812 -18.703 1 92.75 95 ASP A O 1
ATOM 721 N N . GLN A 1 96 ? -3.059 -10.672 -18.969 1 92.44 96 GLN A N 1
ATOM 722 C CA . GLN A 1 96 ? -3.004 -9.258 -19.328 1 92.44 96 GLN A CA 1
ATOM 723 C C . GLN A 1 96 ? -2.531 -8.414 -18.141 1 92.44 96 GLN A C 1
ATOM 725 O O . GLN A 1 96 ? -1.692 -7.527 -18.297 1 92.44 96 GLN A O 1
ATOM 730 N N . LEU A 1 97 ? -3.086 -8.703 -17.016 1 94 97 LEU A N 1
ATOM 731 C CA . LEU A 1 97 ? -2.701 -7.98 -15.812 1 94 97 LEU A CA 1
ATOM 732 C C . LEU A 1 97 ? -1.226 -8.195 -15.492 1 94 97 LEU A C 1
ATOM 734 O O . LEU A 1 97 ? -0.492 -7.23 -15.258 1 94 97 LEU A O 1
ATOM 738 N N . MET A 1 98 ? -0.853 -9.406 -15.531 1 94.25 98 MET A N 1
ATOM 739 C CA . MET A 1 98 ? 0.549 -9.75 -15.312 1 94.25 98 MET A CA 1
ATOM 740 C C . MET A 1 98 ? 1.448 -9.039 -16.312 1 94.25 98 MET A C 1
ATOM 742 O O . MET A 1 98 ? 2.486 -8.484 -15.945 1 94.25 98 MET A O 1
ATOM 746 N N . GLY A 1 99 ? 1.074 -9.109 -17.547 1 94.31 99 GLY A N 1
ATOM 747 C CA . GLY A 1 99 ? 1.84 -8.461 -18.609 1 94.31 99 GLY A CA 1
ATOM 748 C C . GLY A 1 99 ? 1.978 -6.965 -18.406 1 94.31 99 GLY A C 1
ATOM 749 O O . GLY A 1 99 ? 3.031 -6.391 -18.688 1 94.31 99 GLY A O 1
ATOM 750 N N . SER A 1 100 ? 0.997 -6.32 -17.859 1 93.5 100 SER A N 1
ATOM 751 C CA . SER A 1 100 ? 1.016 -4.879 -17.641 1 93.5 100 SER A CA 1
ATOM 752 C C . SER A 1 100 ? 1.899 -4.5 -16.453 1 93.5 100 SER A C 1
ATOM 754 O O . SER A 1 100 ? 2.42 -3.387 -16.391 1 93.5 100 SER A O 1
ATOM 756 N N . LEU A 1 101 ? 2.074 -5.383 -15.586 1 95.5 101 LEU A N 1
ATOM 757 C CA . LEU A 1 101 ? 2.809 -5.102 -14.359 1 95.5 101 LEU A CA 1
ATOM 758 C C . LEU A 1 101 ? 4.27 -5.523 -14.492 1 95.5 101 LEU A C 1
ATOM 760 O O . LEU A 1 101 ? 5.156 -4.895 -13.906 1 95.5 101 LEU A O 1
ATOM 764 N N . ASP A 1 102 ? 4.469 -6.598 -15.266 1 96.19 102 ASP A N 1
ATOM 765 C CA . ASP A 1 102 ? 5.801 -7.164 -15.438 1 96.19 102 ASP A CA 1
ATOM 766 C C . ASP A 1 102 ? 6.664 -6.27 -16.328 1 96.19 102 ASP A C 1
ATOM 768 O O . ASP A 1 102 ? 6.875 -6.574 -17.5 1 96.19 102 ASP A O 1
ATOM 772 N N . GLU A 1 103 ? 7.301 -5.312 -15.781 1 94.06 103 GLU A N 1
ATOM 773 C CA . GLU A 1 103 ? 8.016 -4.27 -16.516 1 94.06 103 GLU A CA 1
ATOM 774 C C . GLU A 1 103 ? 9.242 -4.832 -17.219 1 94.06 103 GLU A C 1
ATOM 776 O O . GLU A 1 103 ? 9.586 -4.391 -18.328 1 94.06 103 GLU A O 1
ATOM 781 N N . ASN A 1 104 ? 10.031 -5.758 -16.625 1 92.81 104 ASN A N 1
ATOM 782 C CA . ASN A 1 104 ? 11.242 -6.285 -17.234 1 92.81 104 ASN A CA 1
ATOM 783 C C . ASN A 1 104 ? 10.961 -7.543 -18.047 1 92.81 104 ASN A C 1
ATOM 785 O O . ASN A 1 104 ? 11.883 -8.203 -18.531 1 92.81 104 ASN A O 1
ATOM 789 N N . ASN A 1 105 ? 9.727 -8.031 -18.109 1 94.81 105 ASN A N 1
ATOM 790 C CA . ASN A 1 105 ? 9.234 -9.102 -18.969 1 94.81 105 ASN A CA 1
ATOM 791 C C . ASN A 1 105 ? 9.93 -10.43 -18.672 1 94.81 105 ASN A C 1
ATOM 793 O O . ASN A 1 105 ? 10.297 -11.164 -19.594 1 94.81 105 ASN A O 1
ATOM 797 N N . ASP A 1 106 ? 10.188 -10.766 -17.438 1 94 106 ASP A N 1
ATOM 798 C CA . ASP A 1 106 ? 10.828 -12.031 -17.078 1 94 106 ASP A CA 1
ATOM 799 C C . ASP A 1 106 ? 9.789 -13.055 -16.609 1 94 106 ASP A C 1
ATOM 801 O O . ASP A 1 106 ? 10.148 -14.156 -16.188 1 94 106 ASP A O 1
ATOM 805 N N . GLY A 1 107 ? 8.547 -12.688 -16.641 1 94.38 107 GLY A N 1
ATOM 806 C CA . GLY A 1 107 ? 7.461 -13.594 -16.312 1 94.38 107 GLY A CA 1
ATOM 807 C C . GLY A 1 107 ? 7.199 -13.703 -14.82 1 94.38 107 GLY A C 1
ATOM 808 O O . GLY A 1 107 ? 6.438 -14.562 -14.375 1 94.38 107 GLY A O 1
ATOM 809 N N . GLU A 1 108 ? 7.895 -12.836 -14.031 1 95.38 108 GLU A N 1
ATOM 810 C CA . GLU A 1 108 ? 7.723 -12.758 -12.586 1 95.38 108 GLU A CA 1
ATOM 811 C C . GLU A 1 108 ? 7.379 -11.336 -12.141 1 95.38 108 GLU A C 1
ATOM 813 O O . GLU A 1 108 ? 7.75 -10.367 -12.812 1 95.38 108 GLU A O 1
ATOM 818 N N . LEU A 1 109 ? 6.68 -11.266 -11.062 1 96.5 109 LEU A N 1
ATOM 819 C CA . LEU A 1 109 ? 6.391 -9.953 -10.492 1 96.5 109 LEU A CA 1
ATOM 820 C C . LEU A 1 109 ? 7.203 -9.719 -9.227 1 96.5 109 LEU A C 1
ATOM 822 O O . LEU A 1 109 ? 7.07 -10.461 -8.25 1 96.5 109 LEU A O 1
ATOM 826 N N . THR A 1 110 ? 8.086 -8.695 -9.273 1 95.94 110 THR A N 1
ATOM 827 C CA . THR A 1 110 ? 8.727 -8.242 -8.047 1 95.94 110 THR A CA 1
ATOM 828 C C . THR A 1 110 ? 7.719 -7.543 -7.137 1 95.94 110 THR A C 1
ATOM 830 O O . THR A 1 110 ? 6.602 -7.238 -7.559 1 95.94 110 THR A O 1
ATOM 833 N N . PHE A 1 111 ? 8.117 -7.258 -5.926 1 96.06 111 PHE A N 1
ATOM 834 C CA . PHE A 1 111 ? 7.238 -6.555 -5.004 1 96.06 111 PHE A CA 1
ATOM 835 C C . PHE A 1 111 ? 6.895 -5.168 -5.535 1 96.06 111 PHE A C 1
ATOM 837 O O . PHE A 1 111 ? 5.754 -4.715 -5.414 1 96.06 111 PHE A O 1
ATOM 844 N N . SER A 1 112 ? 7.895 -4.555 -6.09 1 95.81 112 SER A N 1
ATOM 845 C CA . SER A 1 112 ? 7.652 -3.215 -6.617 1 95.81 112 SER A CA 1
ATOM 846 C C . SER A 1 112 ? 6.598 -3.234 -7.715 1 95.81 112 SER A C 1
ATOM 848 O O . SER A 1 112 ? 5.738 -2.354 -7.773 1 95.81 112 SER A O 1
ATOM 850 N N . GLU A 1 113 ? 6.68 -4.176 -8.594 1 96.31 113 GLU A N 1
ATOM 851 C CA . GLU A 1 113 ? 5.691 -4.312 -9.656 1 96.31 113 GLU A CA 1
ATOM 852 C C . GLU A 1 113 ? 4.309 -4.629 -9.094 1 96.31 113 GLU A C 1
ATOM 854 O O . GLU A 1 113 ? 3.309 -4.059 -9.531 1 96.31 113 GLU A O 1
ATOM 859 N N . PHE A 1 114 ? 4.281 -5.504 -8.148 1 96.25 114 PHE A N 1
ATOM 860 C CA . PHE A 1 114 ? 3.045 -5.832 -7.453 1 96.25 114 PHE A CA 1
ATOM 861 C C . PHE A 1 114 ? 2.482 -4.605 -6.742 1 96.25 114 PHE A C 1
ATOM 863 O O . PHE A 1 114 ? 1.271 -4.379 -6.746 1 96.25 114 PHE A O 1
ATOM 870 N N . TRP A 1 115 ? 3.326 -3.82 -6.16 1 96.88 115 TRP A N 1
ATOM 871 C CA . TRP A 1 115 ? 2.928 -2.635 -5.41 1 96.88 115 TRP A CA 1
ATOM 872 C C . TRP A 1 115 ? 2.229 -1.627 -6.32 1 96.88 115 TRP A C 1
ATOM 874 O O . TRP A 1 115 ? 1.345 -0.891 -5.875 1 96.88 115 TRP A O 1
ATOM 884 N N . GLN A 1 116 ? 2.574 -1.617 -7.551 1 95.62 116 GLN A N 1
ATOM 885 C CA . GLN A 1 116 ? 1.912 -0.725 -8.492 1 95.62 116 GLN A CA 1
ATOM 886 C C . GLN A 1 116 ? 0.44 -1.092 -8.656 1 95.62 116 GLN A C 1
ATOM 888 O O . GLN A 1 116 ? -0.42 -0.212 -8.734 1 95.62 116 GLN A O 1
ATOM 893 N N . LEU A 1 117 ? 0.197 -2.369 -8.727 1 95.88 117 LEU A N 1
ATOM 894 C CA . LEU A 1 117 ? -1.191 -2.812 -8.805 1 95.88 117 LEU A CA 1
ATOM 895 C C . LEU A 1 117 ? -1.974 -2.363 -7.574 1 95.88 117 LEU A C 1
ATOM 897 O O . LEU A 1 117 ? -3.051 -1.776 -7.699 1 95.88 117 LEU A O 1
ATOM 901 N N . ILE A 1 118 ? -1.403 -2.611 -6.406 1 97.62 118 ILE A N 1
ATOM 902 C CA . ILE A 1 118 ? -2.076 -2.264 -5.16 1 97.62 118 ILE A CA 1
ATOM 903 C C . ILE A 1 118 ? -2.34 -0.76 -5.117 1 97.62 118 ILE A C 1
ATOM 905 O O . ILE A 1 118 ? -3.387 -0.32 -4.637 1 97.62 118 ILE A O 1
ATOM 909 N N . GLY A 1 119 ? -1.374 0.029 -5.574 1 97.19 119 GLY A N 1
ATOM 910 C CA . GLY A 1 119 ? -1.562 1.471 -5.621 1 97.19 119 GLY A CA 1
ATOM 911 C C . GLY A 1 119 ? -2.73 1.893 -6.492 1 97.19 119 GLY A C 1
ATOM 912 O O . GLY A 1 119 ? -3.496 2.783 -6.121 1 97.19 119 GLY A O 1
ATOM 913 N N . LYS A 1 120 ? -2.852 1.271 -7.602 1 94.75 120 LYS A N 1
ATOM 914 C CA . LYS A 1 120 ? -3.971 1.561 -8.492 1 94.75 120 LYS A CA 1
ATOM 915 C C . LYS A 1 120 ? -5.301 1.194 -7.844 1 94.75 120 LYS A C 1
ATOM 917 O O . LYS A 1 120 ? -6.262 1.963 -7.914 1 94.75 120 LYS A O 1
ATOM 922 N N . LEU A 1 121 ? -5.348 0.032 -7.238 1 95.31 121 LEU A N 1
ATOM 923 C CA . LEU A 1 121 ? -6.555 -0.411 -6.551 1 95.31 121 LEU A CA 1
ATOM 924 C C . LEU A 1 121 ? -6.906 0.53 -5.402 1 95.31 121 LEU A C 1
ATOM 926 O O . LEU A 1 121 ? -8.07 0.899 -5.23 1 95.31 121 LEU A O 1
ATOM 930 N N . ALA A 1 122 ? -5.891 0.922 -4.645 1 96.31 122 ALA A N 1
ATOM 931 C CA . ALA A 1 122 ? -6.09 1.842 -3.529 1 96.31 122 ALA A CA 1
ATOM 932 C C . ALA A 1 122 ? -6.613 3.189 -4.016 1 96.31 122 ALA A C 1
ATOM 934 O O . ALA A 1 122 ? -7.539 3.756 -3.428 1 96.31 122 ALA A O 1
ATOM 935 N N . SER A 1 123 ? -5.996 3.725 -5.055 1 96.31 123 SER A N 1
ATOM 936 C CA . SER A 1 123 ? -6.43 4.996 -5.621 1 96.31 123 SER A CA 1
ATOM 937 C C . SER A 1 123 ? -7.891 4.938 -6.059 1 96.31 123 SER A C 1
ATOM 939 O O . SER A 1 123 ? -8.656 5.871 -5.812 1 96.31 123 SER A O 1
ATOM 941 N N . LYS A 1 124 ? -8.25 3.922 -6.715 1 93.31 124 LYS A N 1
ATOM 942 C CA . LYS A 1 124 ? -9.633 3.727 -7.16 1 93.31 124 LYS A CA 1
ATOM 943 C C . LYS A 1 124 ? -10.586 3.645 -5.973 1 93.31 124 LYS A C 1
ATOM 945 O O . LYS A 1 124 ? -11.625 4.301 -5.961 1 93.31 124 LYS A O 1
ATOM 950 N N . GLN A 1 125 ? -10.227 2.859 -4.965 1 90.88 125 GLN A N 1
ATOM 951 C CA . GLN A 1 125 ? -11.062 2.695 -3.775 1 90.88 125 GLN A CA 1
ATOM 952 C C . GLN A 1 125 ? -11.242 4.023 -3.047 1 90.88 125 GLN A C 1
ATOM 954 O O . GLN A 1 125 ? -12.312 4.289 -2.492 1 90.88 125 GLN A O 1
ATOM 959 N N . GLY A 1 126 ? -10.211 4.832 -3.039 1 92.75 126 GLY A N 1
ATOM 960 C CA . GLY A 1 126 ? -10.266 6.113 -2.354 1 92.75 126 GLY A CA 1
ATOM 961 C C . GLY A 1 126 ? -10.891 7.211 -3.191 1 92.75 126 GLY A C 1
ATOM 962 O O . GLY A 1 126 ? -11.172 8.297 -2.686 1 92.75 126 GLY A O 1
ATOM 963 N N . GLY A 1 127 ? -11.07 6.93 -4.465 1 92.12 127 GLY A N 1
ATOM 964 C CA . GLY A 1 127 ? -11.594 7.961 -5.344 1 92.12 127 GLY A CA 1
ATOM 965 C C . GLY A 1 127 ? -10.578 9.039 -5.668 1 92.12 127 GLY A C 1
ATOM 966 O O . GLY A 1 127 ? -10.93 10.219 -5.785 1 92.12 127 GLY A O 1
ATOM 967 N N . PHE A 1 128 ? -9.297 8.664 -5.66 1 91.31 128 PHE A N 1
ATOM 968 C CA . PHE A 1 128 ? -8.242 9.625 -5.961 1 91.31 128 PHE A CA 1
ATOM 969 C C . PHE A 1 128 ? -7.965 9.672 -7.461 1 91.31 128 PHE A C 1
ATOM 971 O O . PHE A 1 128 ? -8.133 8.672 -8.156 1 91.31 128 PHE A O 1
ATOM 978 N N . SER A 1 129 ? -7.648 10.844 -7.887 1 78.62 129 SER A N 1
ATOM 979 C CA . SER A 1 129 ? -7.344 10.992 -9.305 1 78.62 129 SER A CA 1
ATOM 980 C C . SER A 1 129 ? -5.984 10.398 -9.648 1 78.62 129 SER A C 1
ATOM 982 O O . SER A 1 129 ? -5.031 10.523 -8.875 1 78.62 129 SER A O 1
ATOM 984 N N . GLN A 1 130 ? -5.918 9.539 -10.609 1 63.97 130 GLN A N 1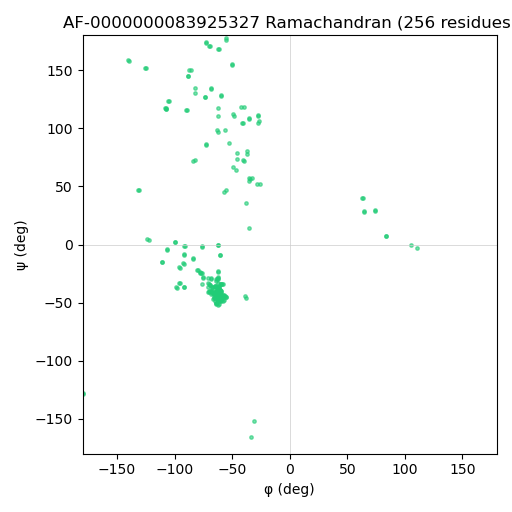
ATOM 985 C CA . GLN A 1 130 ? -4.652 8.969 -11.055 1 63.97 130 GLN A CA 1
ATOM 986 C C . GLN A 1 130 ? -4.109 9.711 -12.273 1 63.97 130 GLN A C 1
ATOM 988 O O . GLN A 1 130 ? -4.879 10.305 -13.039 1 63.97 130 GLN A O 1
ATOM 993 N N . MET B 1 1 ? 4.68 15.25 -26.578 1 17.11 1 MET B N 1
ATOM 994 C CA . MET B 1 1 ? 3.742 14.211 -27 1 17.11 1 MET B CA 1
ATOM 995 C C . MET B 1 1 ? 3.508 13.195 -25.891 1 17.11 1 MET B C 1
ATOM 997 O O . MET B 1 1 ? 4.434 12.492 -25.484 1 17.11 1 MET B O 1
ATOM 1001 N N . CYS B 1 2 ? 2.639 13.508 -24.891 1 20.69 2 CYS B N 1
ATOM 1002 C CA . CYS B 1 2 ? 2.307 13.094 -23.531 1 20.69 2 CYS B CA 1
ATOM 1003 C C . CYS B 1 2 ? 1.83 11.641 -23.5 1 20.69 2 CYS B C 1
ATOM 1005 O O . CYS B 1 2 ? 0.982 11.25 -24.312 1 20.69 2 CYS B O 1
ATOM 1007 N N . ALA B 1 3 ? 2.611 10.656 -23.219 1 23.42 3 ALA B N 1
ATOM 1008 C CA . ALA B 1 3 ? 2.426 9.227 -23.469 1 23.42 3 ALA B CA 1
ATOM 1009 C C . ALA B 1 3 ? 1.044 8.766 -23 1 23.42 3 ALA B C 1
ATOM 1011 O O . ALA B 1 3 ? 0.611 9.094 -21.891 1 23.42 3 ALA B O 1
ATOM 1012 N N . SER B 1 4 ? 0.086 8.406 -23.844 1 22.28 4 SER B N 1
ATOM 1013 C CA . SER B 1 4 ? -1.287 7.914 -23.875 1 22.28 4 SER B CA 1
ATOM 1014 C C . SER B 1 4 ? -1.484 6.781 -22.875 1 22.28 4 SER B C 1
ATOM 1016 O O . SER B 1 4 ? -0.865 5.723 -23 1 22.28 4 SER B O 1
ATOM 1018 N N . VAL B 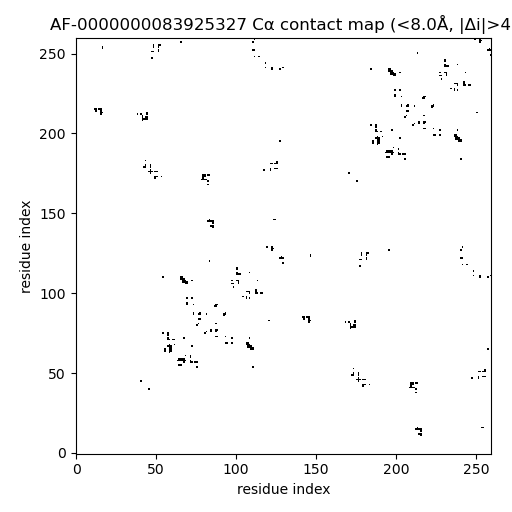1 5 ? -1.532 7.086 -21.672 1 30.84 5 VAL B N 1
ATOM 1019 C CA . VAL B 1 5 ? -2.021 6.172 -20.641 1 30.84 5 VAL B CA 1
ATOM 1020 C C . VAL B 1 5 ? -3.197 5.367 -21.188 1 30.84 5 VAL B C 1
ATOM 1022 O O . VAL B 1 5 ? -4.203 5.934 -21.609 1 30.84 5 VAL B O 1
ATOM 1025 N N . ASN B 1 6 ? -2.922 4.348 -21.938 1 25.89 6 ASN B N 1
ATOM 1026 C CA . ASN B 1 6 ? -3.811 3.506 -22.734 1 25.89 6 ASN B CA 1
ATOM 1027 C C . ASN B 1 6 ? -5.09 3.1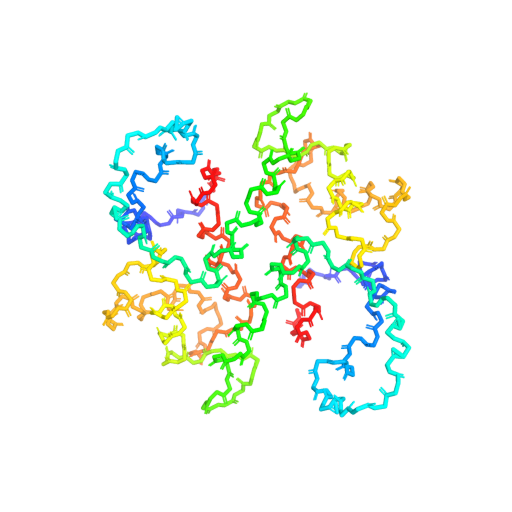68 -21.969 1 25.89 6 ASN B C 1
ATOM 1029 O O . ASN B 1 6 ? -5.035 2.797 -20.797 1 25.89 6 ASN B O 1
ATOM 1033 N N . SER B 1 7 ? -6.336 3.512 -22.359 1 27.86 7 SER B N 1
ATOM 1034 C CA . SER B 1 7 ? -7.777 3.426 -22.141 1 27.86 7 SER B CA 1
ATOM 1035 C C . SER B 1 7 ? -8.18 2.031 -21.672 1 27.86 7 SER B C 1
ATOM 1037 O O . SER B 1 7 ? -9.117 1.884 -20.891 1 27.86 7 SER B O 1
ATOM 1039 N N . ASP B 1 8 ? -7.648 1.077 -22.359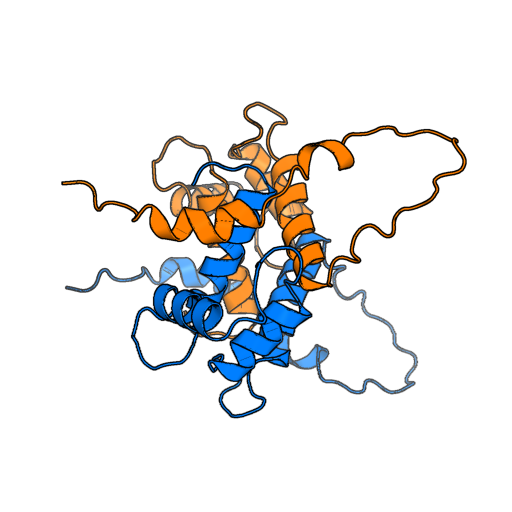 1 27.5 8 ASP B N 1
ATOM 1040 C CA . ASP B 1 8 ? -8.172 -0.278 -22.203 1 27.5 8 ASP B CA 1
ATOM 1041 C C . ASP B 1 8 ? -7.945 -0.79 -20.781 1 27.5 8 ASP B C 1
ATOM 1043 O O . ASP B 1 8 ? -8.586 -1.748 -20.359 1 27.5 8 ASP B O 1
ATOM 1047 N N . GLU B 1 9 ? -7.023 -0.431 -20.188 1 29.56 9 GLU B N 1
ATOM 1048 C CA . GLU B 1 9 ? -6.73 -0.823 -18.812 1 29.56 9 GLU B CA 1
ATOM 1049 C C . GLU B 1 9 ? -7.82 -0.346 -17.859 1 29.56 9 GLU B C 1
ATOM 1051 O O . GLU B 1 9 ? -7.992 -0.907 -16.781 1 29.56 9 GLU B O 1
ATOM 1056 N N . ALA B 1 10 ? -8.547 0.691 -18.266 1 31.62 10 ALA B N 1
ATOM 1057 C CA . ALA B 1 10 ? -9.68 1.234 -17.531 1 31.62 10 ALA B CA 1
ATOM 1058 C C . ALA B 1 10 ? -10.844 0.249 -17.516 1 31.62 10 ALA B C 1
ATOM 1060 O O . ALA B 1 10 ? -11.656 0.258 -16.578 1 31.62 10 ALA B O 1
ATOM 1061 N N . TYR B 1 11 ? -10.969 -0.402 -18.641 1 28.14 11 TYR B N 1
ATOM 1062 C CA . TYR B 1 11 ? -12.172 -1.229 -18.766 1 28.14 11 TYR B CA 1
ATOM 1063 C C . TYR B 1 11 ? -12.195 -2.312 -17.688 1 28.14 11 TYR B C 1
ATOM 1065 O O . TYR B 1 11 ? -13.25 -2.621 -17.141 1 28.14 11 TYR B O 1
ATOM 1073 N N . ILE B 1 12 ? -11.07 -3.033 -17.609 1 33.44 12 ILE B N 1
ATOM 1074 C CA . ILE B 1 12 ? -11.148 -4.148 -16.672 1 33.44 12 ILE B CA 1
ATOM 1075 C C . ILE B 1 12 ? -11.32 -3.621 -15.25 1 33.44 12 ILE B C 1
ATOM 1077 O O . ILE B 1 12 ? -11.984 -4.25 -14.422 1 33.44 12 ILE B O 1
ATOM 1081 N N . PHE B 1 13 ? -10.656 -2.504 -15.031 1 35.94 13 PHE B N 1
ATOM 1082 C CA . PHE B 1 13 ? -10.773 -1.91 -13.703 1 35.94 13 PHE B CA 1
ATOM 1083 C C . PHE B 1 13 ? -12.125 -1.229 -13.531 1 35.94 13 PHE B C 1
ATOM 1085 O O . PHE B 1 13 ? -12.609 -1.074 -12.414 1 35.94 13 PHE B O 1
ATOM 1092 N N . ARG B 1 14 ? -12.703 -0.771 -14.57 1 31.44 14 ARG B N 1
ATOM 1093 C CA . ARG B 1 14 ? -14 -0.106 -14.5 1 31.44 14 ARG B CA 1
ATOM 1094 C C . ARG B 1 14 ? -15.086 -1.068 -14.031 1 31.44 14 ARG B C 1
ATOM 1096 O O . ARG B 1 14 ? -15.961 -0.691 -13.25 1 31.44 14 ARG B O 1
ATOM 1103 N N . GLU B 1 15 ? -15.125 -2.227 -14.688 1 35.59 15 GLU B N 1
ATOM 1104 C CA . GLU B 1 15 ? -16.266 -3.064 -14.328 1 35.59 15 GLU B CA 1
ATOM 1105 C C . GLU B 1 15 ? -16.219 -3.457 -12.852 1 35.59 15 GLU B C 1
ATOM 1107 O O . GLU B 1 15 ? -17.219 -3.924 -12.297 1 35.59 15 GLU B O 1
ATOM 1112 N N . VAL B 1 16 ? -15.102 -3.525 -12.367 1 36 16 VAL B N 1
ATOM 1113 C CA . VAL B 1 16 ? -15.07 -4.066 -11.016 1 36 16 VAL B CA 1
ATOM 1114 C C . VAL B 1 16 ? -15.5 -2.988 -10.016 1 36 16 VAL B C 1
ATOM 1116 O O . VAL B 1 16 ? -15.664 -3.268 -8.828 1 36 16 VAL B O 1
ATOM 1119 N N . MET B 1 17 ? -15.359 -1.723 -10.328 1 30.12 17 MET B N 1
ATOM 1120 C CA . MET B 1 17 ? -15.719 -0.805 -9.25 1 30.12 17 MET B CA 1
ATOM 1121 C C . MET B 1 17 ? -17.219 -0.569 -9.211 1 30.12 17 MET B C 1
ATOM 1123 O O . MET B 1 17 ? -17.75 0.247 -9.977 1 30.12 17 MET B O 1
ATOM 1127 N N . PRO B 1 18 ? -18.016 -1.483 -8.797 1 30.84 18 PRO B N 1
ATOM 1128 C CA . PRO B 1 18 ? -19.359 -0.969 -8.539 1 30.84 18 PRO B CA 1
ATOM 1129 C C . PRO B 1 18 ? -19.359 0.204 -7.562 1 30.84 18 PRO B C 1
ATOM 1131 O O . PRO B 1 18 ? -18.391 0.405 -6.828 1 30.84 18 PRO B O 1
ATOM 1134 N N . GLU B 1 19 ? -20.531 0.765 -7.297 1 32 19 GLU B N 1
ATOM 1135 C CA . GLU B 1 19 ? -21.047 1.871 -6.496 1 32 19 GLU B CA 1
ATOM 1136 C C . GLU B 1 19 ? -20.672 1.72 -5.027 1 32 19 GLU B C 1
ATOM 1138 O O . GLU B 1 19 ? -21.391 1.08 -4.258 1 32 19 GLU B O 1
ATOM 1143 N N . TRP B 1 20 ? -19.516 1.401 -4.75 1 30.53 20 TRP B N 1
ATOM 1144 C CA . TRP B 1 20 ? -19.203 1.266 -3.33 1 30.53 20 TRP B CA 1
ATOM 1145 C C . TRP B 1 20 ? -19.375 2.596 -2.605 1 30.53 20 TRP B C 1
ATOM 1147 O O . TRP B 1 20 ? -19 2.729 -1.44 1 30.53 20 TRP B O 1
ATOM 1157 N N . ARG B 1 21 ? -19.766 3.742 -3.285 1 28.14 21 ARG B N 1
ATOM 1158 C CA . ARG B 1 21 ? -19.828 4.98 -2.52 1 28.14 21 ARG B CA 1
ATOM 1159 C C . ARG B 1 21 ? -20.766 4.844 -1.327 1 28.14 21 ARG B C 1
ATOM 1161 O O . ARG B 1 21 ? -20.547 5.469 -0.286 1 28.14 21 ARG B O 1
ATOM 1168 N N . ASP B 1 22 ? -21.875 4.246 -1.541 1 29.88 22 ASP B N 1
ATOM 1169 C CA . ASP B 1 22 ? -22.969 4.535 -0.617 1 29.88 22 ASP B CA 1
ATOM 1170 C C . ASP B 1 22 ? -22.641 4.051 0.793 1 29.88 22 ASP B C 1
ATOM 1172 O O . ASP B 1 22 ? -23.188 4.566 1.774 1 29.88 22 ASP B O 1
ATOM 1176 N N . LYS B 1 23 ? -21.875 2.791 0.92 1 32.25 23 LYS B N 1
ATOM 1177 C CA . LYS B 1 23 ? -22.016 2.182 2.238 1 32.25 23 LYS B CA 1
ATOM 1178 C C . LYS B 1 23 ? -21.109 2.857 3.264 1 32.25 23 LYS B C 1
ATOM 1180 O O . LYS B 1 23 ? -21.188 2.561 4.457 1 32.25 23 LYS B O 1
ATOM 1185 N N . VAL B 1 24 ? -20.016 3.551 2.842 1 31.36 24 VAL B N 1
ATOM 1186 C CA . VAL B 1 24 ? -19.203 3.965 3.979 1 31.36 24 VAL B CA 1
ATOM 1187 C C . VAL B 1 24 ? -19.969 4.984 4.82 1 31.36 24 VAL B C 1
ATOM 1189 O O . VAL B 1 24 ? -19.781 5.062 6.035 1 31.36 24 VAL B O 1
ATOM 1192 N N . LEU B 1 25 ? -20.594 6.012 4.238 1 31.48 25 LEU B N 1
ATOM 1193 C CA . LEU B 1 25 ? -21.094 7.102 5.07 1 31.48 25 LEU B CA 1
ATOM 1194 C C . LEU B 1 25 ? -22.297 6.652 5.879 1 31.48 25 LEU B C 1
ATOM 1196 O O . LEU B 1 25 ? -22.938 7.465 6.566 1 31.48 25 LEU B O 1
ATOM 1200 N N . GLY B 1 26 ? -23.188 5.723 5.387 1 29.98 26 GLY B N 1
ATOM 1201 C CA . GLY B 1 26 ? -24.531 5.688 5.918 1 29.98 26 GLY B CA 1
ATOM 1202 C C . GLY B 1 26 ? -24.594 5.355 7.398 1 29.98 26 GLY B C 1
ATOM 1203 O O . GLY B 1 26 ? -23.859 4.477 7.867 1 29.98 26 GLY B O 1
ATOM 1204 N N . THR B 1 27 ? -24.953 6.281 8.25 1 29.97 27 THR B N 1
ATOM 1205 C CA . THR B 1 27 ? -25.594 6.258 9.562 1 29.97 27 THR B CA 1
ATOM 1206 C C . THR B 1 27 ? -26.609 5.133 9.641 1 29.97 27 THR B C 1
ATOM 1208 O O . THR B 1 27 ? -27.812 5.375 9.516 1 29.97 27 THR B O 1
ATOM 1211 N N . SER B 1 28 ? -26.766 4.121 8.836 1 34.88 28 SER B N 1
ATOM 1212 C CA . SER B 1 28 ? -27.969 3.303 8.93 1 34.88 28 SER B CA 1
ATOM 1213 C C . SER B 1 28 ? -28.141 2.746 10.336 1 34.88 28 SER B C 1
ATOM 1215 O O . SER B 1 28 ? -27.266 2.053 10.852 1 34.88 28 SER B O 1
ATOM 1217 N N . CYS B 1 29 ? -29.016 3.385 11.234 1 30.86 29 CYS B N 1
ATOM 1218 C CA . CYS B 1 29 ? -29.75 3.004 12.438 1 30.86 29 CYS B CA 1
ATOM 1219 C C . CYS B 1 29 ? -30.141 1.532 12.391 1 30.86 29 CYS B C 1
ATOM 1221 O O . CYS B 1 29 ? -30.062 0.895 11.344 1 30.86 29 CYS B O 1
ATOM 1223 N N . ASN B 1 30 ? -31.5 0.935 13.188 1 30.14 30 ASN B N 1
ATOM 1224 C CA . ASN B 1 30 ? -32.125 -0.237 13.797 1 30.14 30 ASN B CA 1
ATOM 1225 C C . ASN B 1 30 ? -32.656 -1.199 12.742 1 30.14 30 ASN B C 1
ATOM 1227 O O . ASN B 1 30 ? -33.469 -2.07 13.047 1 30.14 30 ASN B O 1
ATOM 1231 N N . ALA B 1 31 ? -33.188 -0.796 11.5 1 33.31 31 ALA B N 1
ATOM 1232 C CA . ALA B 1 31 ? -34.094 -1.772 10.945 1 33.31 31 ALA B CA 1
ATOM 1233 C C . ALA B 1 31 ? -33.5 -3.168 10.922 1 33.31 31 ALA B C 1
ATOM 1235 O O . ALA B 1 31 ? -32.281 -3.314 10.953 1 33.31 31 ALA B O 1
ATOM 1236 N N . PRO B 1 32 ? -34.375 -4.332 10.945 1 35.53 32 PRO B N 1
ATOM 1237 C CA . PRO B 1 32 ? -33.969 -5.73 10.898 1 35.53 32 PRO B CA 1
ATOM 1238 C C . PRO B 1 32 ? -32.938 -5.996 9.805 1 35.53 32 PRO B C 1
ATOM 1240 O O . PRO B 1 32 ? -33.188 -5.75 8.625 1 35.53 32 PRO B O 1
ATOM 1243 N N . ASN B 1 33 ? -31.703 -5.457 9.789 1 35.81 33 ASN B N 1
ATOM 1244 C CA . ASN B 1 33 ? -30.562 -5.473 8.891 1 35.81 33 ASN B CA 1
ATOM 1245 C C . ASN B 1 33 ? -30.422 -6.816 8.18 1 35.81 33 ASN B C 1
ATOM 1247 O O . ASN B 1 33 ? -30.109 -7.828 8.812 1 35.81 33 ASN B O 1
ATOM 1251 N N . SER B 1 34 ? -31.375 -7.332 7.473 1 39.53 34 SER B N 1
ATOM 1252 C CA . SER B 1 34 ? -31.031 -8.414 6.555 1 39.53 34 SER B CA 1
ATOM 1253 C C . SER B 1 34 ? -29.625 -8.25 5.988 1 39.53 34 SER B C 1
ATOM 1255 O O . SER B 1 34 ? -29.375 -7.336 5.203 1 39.53 34 SER B O 1
ATOM 1257 N N . VAL B 1 35 ? -28.578 -8.172 6.746 1 40.72 35 VAL B N 1
ATOM 1258 C CA . VAL B 1 35 ? -27.141 -8.102 6.504 1 40.72 35 VAL B CA 1
ATOM 1259 C C . VAL B 1 35 ? -26.812 -8.758 5.168 1 40.72 35 VAL B C 1
ATOM 1261 O O . VAL B 1 35 ? -26.938 -9.977 5.016 1 40.72 35 VAL B O 1
ATOM 1264 N N . SER B 1 36 ? -27.406 -8.469 4.027 1 45.66 36 SER B N 1
ATOM 1265 C CA . SER B 1 36 ? -26.766 -8.969 2.814 1 45.66 36 SER B CA 1
ATOM 1266 C C . SER B 1 36 ? -25.266 -9.117 3.004 1 45.66 36 SER B C 1
ATOM 1268 O O . SER B 1 36 ? -24.609 -8.227 3.553 1 45.66 36 SER B O 1
ATOM 1270 N N . PRO B 1 37 ? -24.766 -10.289 3.16 1 47.03 37 PRO B N 1
ATOM 1271 C CA . PRO B 1 37 ? -23.359 -10.547 3.439 1 47.03 37 PRO B CA 1
ATOM 1272 C C . PRO B 1 37 ? -22.422 -9.633 2.648 1 47.03 37 PRO B C 1
ATOM 1274 O O . PRO B 1 37 ? -22.516 -9.57 1.42 1 47.03 37 PRO B O 1
ATOM 1277 N N . GLN B 1 38 ? -22.297 -8.344 2.936 1 50.47 38 GLN B N 1
ATOM 1278 C CA . GLN B 1 38 ? -21.203 -7.621 2.285 1 50.47 38 GLN B CA 1
ATOM 1279 C C . GLN B 1 38 ? -20.047 -8.555 1.954 1 50.47 38 GLN B C 1
ATOM 1281 O O . GLN B 1 38 ? -19.734 -9.461 2.73 1 50.47 38 GLN B O 1
ATOM 1286 N N . PRO B 1 39 ? -19.891 -8.734 0.69 1 63.25 39 PRO B N 1
ATOM 1287 C CA . PRO B 1 39 ? -18.797 -9.664 0.38 1 63.25 39 PRO B CA 1
ATOM 1288 C C . PRO B 1 39 ? -17.625 -9.539 1.352 1 63.25 39 PRO B C 1
ATOM 1290 O O . PRO B 1 39 ? -17.266 -8.43 1.769 1 63.25 39 PRO B O 1
ATOM 1293 N N . GLN B 1 40 ? -17.438 -10.477 2.172 1 79.44 40 GLN B N 1
ATOM 1294 C CA . GLN B 1 40 ? -16.359 -10.555 3.148 1 79.44 40 GLN B CA 1
ATOM 1295 C C . GLN B 1 40 ? -15.047 -10.07 2.545 1 79.44 40 GLN B C 1
ATOM 1297 O O . GLN B 1 40 ? -14.633 -10.539 1.479 1 79.44 40 GLN B O 1
ATOM 1302 N N . GLN B 1 41 ? -14.555 -8.836 2.879 1 88.44 41 GLN B N 1
ATOM 1303 C CA . GLN B 1 41 ? -13.25 -8.352 2.455 1 88.44 41 GLN B CA 1
ATOM 1304 C C . GLN B 1 41 ? -12.133 -9.258 2.967 1 88.44 41 GLN B C 1
ATOM 1306 O O . GLN B 1 41 ? -12.172 -9.711 4.113 1 88.44 41 GLN B O 1
ATOM 1311 N N . SER B 1 42 ? -11.305 -9.672 2.029 1 91.62 42 SER B N 1
ATOM 1312 C CA . SER B 1 42 ? -10.102 -10.391 2.426 1 91.62 42 SER B CA 1
ATOM 1313 C C . SER B 1 42 ? -9.203 -9.531 3.303 1 91.62 42 SER B C 1
ATOM 1315 O O . SER B 1 42 ? -9.453 -8.344 3.48 1 91.62 42 SER B O 1
ATOM 1317 N N . ILE B 1 43 ? -8.266 -10.109 3.879 1 94.19 43 ILE B N 1
ATOM 1318 C CA . ILE B 1 43 ? -7.363 -9.398 4.773 1 94.19 43 ILE B CA 1
ATOM 1319 C C . ILE B 1 43 ? -6.602 -8.328 3.99 1 94.19 43 ILE B C 1
ATOM 1321 O O . ILE B 1 43 ? -6.355 -7.23 4.5 1 94.19 43 ILE B O 1
ATOM 1325 N N . MET B 1 44 ? -6.191 -8.562 2.703 1 97.06 44 MET B N 1
ATOM 1326 C CA . MET B 1 44 ? -5.469 -7.574 1.906 1 97.06 44 MET B CA 1
ATOM 1327 C C . MET B 1 44 ? -6.383 -6.422 1.509 1 97.06 44 MET B C 1
ATOM 1329 O O . MET B 1 44 ? -5.977 -5.262 1.543 1 97.06 44 MET B O 1
ATOM 1333 N N . GLU B 1 45 ? -7.582 -6.719 1.157 1 95.38 45 GLU B N 1
ATOM 1334 C CA . GLU B 1 45 ? -8.531 -5.664 0.832 1 95.38 45 GLU B CA 1
ATOM 1335 C C . GLU B 1 45 ? -8.789 -4.758 2.035 1 95.38 45 GLU B C 1
ATOM 1337 O O . GLU B 1 45 ? -8.859 -3.537 1.896 1 95.38 45 GLU B O 1
ATOM 1342 N N . THR B 1 46 ? -8.836 -5.367 3.184 1 94.5 46 THR B N 1
ATOM 1343 C CA . THR B 1 46 ? -9.008 -4.594 4.41 1 94.5 46 THR B CA 1
ATOM 1344 C C . THR B 1 46 ? -7.789 -3.719 4.672 1 94.5 46 THR B C 1
ATOM 1346 O O . THR B 1 46 ? -7.922 -2.561 5.07 1 94.5 46 THR B O 1
ATOM 1349 N N . ALA B 1 47 ? -6.66 -4.273 4.449 1 96.12 47 ALA B N 1
ATOM 1350 C CA . ALA B 1 47 ? -5.422 -3.514 4.637 1 96.12 47 ALA B CA 1
ATOM 1351 C C . ALA B 1 47 ? -5.363 -2.324 3.682 1 96.12 47 ALA B C 1
ATOM 1353 O O . ALA B 1 47 ? -5.016 -1.212 4.09 1 96.12 47 ALA B O 1
ATOM 1354 N N . ILE B 1 48 ? -5.73 -2.521 2.428 1 97.31 48 ILE B N 1
ATOM 1355 C CA . ILE B 1 48 ? -5.754 -1.447 1.44 1 97.31 48 ILE B CA 1
ATOM 1356 C C . ILE B 1 48 ? -6.754 -0.374 1.872 1 97.31 48 ILE B C 1
ATOM 1358 O O . ILE B 1 48 ? -6.426 0.816 1.883 1 97.31 48 ILE B O 1
ATOM 1362 N N . SER B 1 49 ? -7.879 -0.791 2.279 1 94.5 49 SER B N 1
ATOM 1363 C CA . SER B 1 49 ? -8.914 0.143 2.713 1 94.5 49 SER B CA 1
ATOM 1364 C C . SER B 1 49 ? -8.461 0.941 3.932 1 94.5 49 SER B C 1
ATOM 1366 O O . SER B 1 49 ? -8.773 2.129 4.051 1 94.5 49 SER B O 1
ATOM 1368 N N . THR B 1 50 ? -7.816 0.308 4.812 1 95.75 50 THR B N 1
ATOM 1369 C CA . THR B 1 50 ? -7.297 0.974 6 1 95.75 50 THR B CA 1
ATOM 1370 C C . THR B 1 50 ? -6.328 2.088 5.617 1 95.75 50 THR B C 1
ATOM 1372 O O . THR B 1 50 ? -6.426 3.205 6.129 1 95.75 50 THR B O 1
ATOM 1375 N N . LEU B 1 51 ? -5.402 1.833 4.676 1 97.44 51 LEU B N 1
ATOM 1376 C CA . LEU B 1 51 ? -4.43 2.826 4.238 1 97.44 51 LEU B CA 1
ATOM 1377 C C . LEU B 1 51 ? -5.121 4.004 3.562 1 97.44 51 LEU B C 1
ATOM 1379 O O . LEU B 1 51 ? -4.781 5.164 3.82 1 97.44 51 LEU B O 1
ATOM 1383 N N . VAL B 1 52 ? -6.109 3.713 2.789 1 96.62 52 VAL B N 1
ATOM 1384 C CA . VAL B 1 52 ? -6.883 4.742 2.105 1 96.62 52 VAL B CA 1
ATOM 1385 C C . VAL B 1 52 ? -7.633 5.59 3.129 1 96.62 52 VAL B C 1
ATOM 1387 O O . VAL B 1 52 ? -7.598 6.82 3.072 1 96.62 52 VAL B O 1
ATOM 1390 N N . SER B 1 53 ? -8.266 4.949 4.09 1 94.44 53 SER B N 1
ATOM 1391 C CA . SER B 1 53 ? -9.062 5.641 5.098 1 94.44 53 SER B CA 1
ATOM 1392 C C . SER B 1 53 ? -8.195 6.531 5.977 1 94.44 53 SER B C 1
ATOM 1394 O O . SER B 1 53 ? -8.594 7.641 6.332 1 94.44 53 SER B O 1
ATOM 1396 N N . GLN B 1 54 ? -7.047 6.051 6.34 1 94.88 54 GLN B N 1
ATOM 1397 C CA . GLN B 1 54 ? -6.156 6.855 7.164 1 94.88 54 GLN B CA 1
ATOM 1398 C C . GLN B 1 54 ? -5.652 8.078 6.398 1 94.88 54 GLN B C 1
ATOM 1400 O O . GLN B 1 54 ? -5.551 9.172 6.961 1 94.88 54 GLN B O 1
ATOM 1405 N N . PHE B 1 55 ? -5.324 7.879 5.125 1 96.19 55 PHE B N 1
ATOM 1406 C CA . PHE B 1 55 ? -4.941 9.031 4.312 1 96.19 55 PHE B CA 1
ATOM 1407 C C . PHE B 1 55 ? -6.027 10.102 4.344 1 96.19 55 PHE B C 1
ATOM 1409 O O . PHE B 1 55 ? -5.742 11.273 4.598 1 96.19 55 PHE B O 1
ATOM 1416 N N . LYS B 1 56 ? -7.207 9.719 4.199 1 94.62 56 LYS B N 1
ATOM 1417 C CA . LYS B 1 56 ? -8.328 10.656 4.168 1 94.62 56 LYS B CA 1
ATOM 1418 C C . LYS B 1 56 ? -8.555 11.281 5.539 1 94.62 56 LYS B C 1
ATOM 1420 O O . LYS B 1 56 ? -8.906 12.461 5.641 1 94.62 56 LYS B O 1
ATOM 1425 N N . ALA B 1 57 ? -8.43 10.477 6.539 1 94.12 57 ALA B N 1
ATOM 1426 C CA . ALA B 1 57 ? -8.656 10.953 7.898 1 94.12 57 ALA B CA 1
ATOM 1427 C C . ALA B 1 57 ? -7.707 12.094 8.25 1 94.12 57 ALA B C 1
ATOM 1429 O O . ALA B 1 57 ? -8.07 13 8.992 1 94.12 57 ALA B O 1
ATOM 1430 N N . TYR B 1 58 ? -6.535 12 7.707 1 94.56 58 TYR B N 1
ATOM 1431 C CA . TYR B 1 58 ? -5.543 13.016 8.047 1 94.56 58 TYR B CA 1
ATOM 1432 C C . TYR B 1 58 ? -5.516 14.125 7 1 94.56 58 TYR B C 1
ATOM 1434 O O . TYR B 1 58 ? -5.078 15.242 7.277 1 94.56 58 TYR B O 1
ATOM 1442 N N . ALA B 1 59 ? -6.098 13.633 5.832 1 93.81 59 ALA B N 1
ATOM 1443 C CA . ALA B 1 59 ? -6.211 14.641 4.781 1 93.81 59 ALA B CA 1
ATOM 1444 C C . ALA B 1 59 ? -7.445 15.516 4.984 1 93.81 59 ALA B C 1
ATOM 1446 O O . ALA B 1 59 ? -8.453 15.055 5.523 1 93.81 59 ALA B O 1
ATOM 1447 N N . GLY B 1 60 ? -7.48 16.75 4.887 1 84.62 60 GLY B N 1
ATOM 1448 C CA . GLY B 1 60 ? -8.672 17.594 4.848 1 84.62 60 GLY B CA 1
ATOM 1449 C C . GLY B 1 60 ? -8.906 18.344 6.141 1 84.62 60 GLY B C 1
ATOM 1450 O O . GLY B 1 60 ? -9.93 19.016 6.297 1 84.62 60 GLY B O 1
ATOM 1451 N N . LYS B 1 61 ? -8.094 18.141 7.02 1 83.19 61 LYS B N 1
ATOM 1452 C CA . LY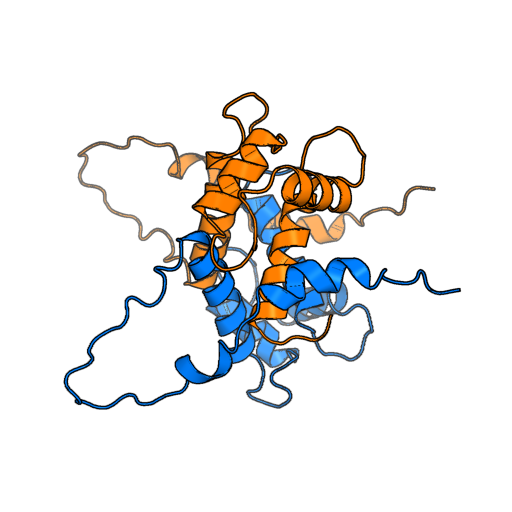S B 1 61 ? -8.25 18.906 8.25 1 83.19 61 LYS B CA 1
ATOM 1453 C C . LYS B 1 61 ? -8.102 20.406 7.988 1 83.19 61 LYS B C 1
ATOM 1455 O O . LYS B 1 61 ? -8.742 21.234 8.648 1 83.19 61 LYS B O 1
ATOM 1460 N N . ASP B 1 62 ? -7.301 20.828 7.074 1 78.19 62 ASP B N 1
ATOM 1461 C CA . ASP B 1 62 ? -7.066 22.25 6.832 1 78.19 62 ASP B CA 1
ATOM 1462 C C . ASP B 1 62 ? -7.367 22.609 5.379 1 78.19 62 ASP B C 1
ATOM 1464 O O . ASP B 1 62 ? -7.133 23.75 4.957 1 78.19 62 ASP B O 1
ATOM 1468 N N . GLY B 1 63 ? -7.93 21.484 4.598 1 77.69 63 GLY B N 1
ATOM 1469 C CA . GLY B 1 63 ? -8.156 21.766 3.188 1 77.69 63 GLY B CA 1
ATOM 1470 C C . GLY B 1 63 ? -8.742 20.594 2.432 1 77.69 63 GLY B C 1
ATOM 1471 O O . GLY B 1 63 ? -9.742 20 2.861 1 77.69 63 GLY B O 1
ATOM 1472 N N . SER B 1 64 ? -7.965 20.375 1.301 1 81.19 64 SER B N 1
ATOM 1473 C CA . SER B 1 64 ? -8.438 19.344 0.386 1 81.19 64 SER B CA 1
ATOM 1474 C C . SER B 1 64 ? -8.32 17.953 1.012 1 81.19 64 SER B C 1
ATOM 1476 O O . SER B 1 64 ? -7.289 17.609 1.604 1 81.19 64 SER B O 1
ATOM 1478 N N . ALA B 1 65 ? -9.32 17.203 0.87 1 83.69 65 ALA B N 1
ATOM 1479 C CA . ALA B 1 65 ? -9.344 15.828 1.358 1 83.69 65 ALA B CA 1
ATOM 1480 C C . ALA B 1 65 ? -8.539 14.906 0.442 1 83.69 65 ALA B C 1
ATOM 1482 O O . ALA B 1 65 ? -8.32 13.734 0.766 1 83.69 65 ALA B O 1
ATOM 1483 N N . SER B 1 66 ? -8.023 15.516 -0.616 1 90.81 66 SER B N 1
ATOM 1484 C CA . SER B 1 66 ? -7.344 14.688 -1.606 1 90.81 66 SER B CA 1
ATOM 1485 C C . SER B 1 66 ? -5.832 14.875 -1.537 1 90.81 66 SER B C 1
ATOM 1487 O O . SER B 1 66 ? -5.082 14.188 -2.24 1 90.81 66 SER B O 1
ATOM 1489 N N . THR B 1 67 ? -5.453 15.766 -0.702 1 95.31 67 THR B N 1
ATOM 1490 C CA . THR B 1 67 ? -4.02 15.984 -0.546 1 95.31 67 THR B CA 1
ATOM 1491 C C . THR B 1 67 ? -3.662 16.203 0.921 1 95.31 67 THR B C 1
ATOM 1493 O O . THR B 1 67 ? -4.52 16.578 1.725 1 95.31 67 THR B O 1
ATOM 1496 N N . LEU B 1 68 ? -2.379 15.969 1.276 1 96.5 68 LEU B N 1
ATOM 1497 C CA . LEU B 1 68 ? -1.838 16.234 2.605 1 96.5 68 LEU B CA 1
ATOM 1498 C C . LEU B 1 68 ? -0.96 17.484 2.6 1 96.5 68 LEU B C 1
ATOM 1500 O O . LEU B 1 68 ? -0.016 17.578 1.812 1 96.5 68 LEU B O 1
ATOM 1504 N N . SER B 1 69 ? -1.322 18.391 3.447 1 95.44 69 SER B N 1
ATOM 1505 C CA . SER B 1 69 ? -0.378 19.469 3.723 1 95.44 69 SER B CA 1
ATOM 1506 C C . SER B 1 69 ? 0.798 18.984 4.559 1 95.44 69 SER B C 1
ATOM 1508 O O . SER B 1 69 ? 0.792 17.844 5.035 1 95.44 69 SER B O 1
ATOM 1510 N N . LYS B 1 70 ? 1.738 19.859 4.727 1 93.75 70 LYS B N 1
ATOM 1511 C CA . LYS B 1 70 ? 2.914 19.5 5.512 1 93.75 70 LYS B CA 1
ATOM 1512 C C . LYS B 1 70 ? 2.527 19.109 6.934 1 93.75 70 LYS B C 1
ATOM 1514 O O . LYS B 1 70 ? 2.982 18.078 7.449 1 93.75 70 LYS B O 1
ATOM 1519 N N . ASP B 1 71 ? 1.689 19.938 7.566 1 93.88 71 ASP B N 1
ATOM 1520 C CA . ASP B 1 71 ? 1.267 19.672 8.938 1 93.88 71 ASP B CA 1
ATOM 1521 C C . ASP B 1 71 ? 0.48 18.359 9.023 1 93.88 71 ASP B C 1
ATOM 1523 O O . ASP B 1 71 ? 0.682 17.562 9.945 1 93.88 71 ASP B O 1
ATOM 1527 N N . GLU B 1 72 ? -0.408 18.156 8.125 1 96 72 GLU B N 1
ATOM 1528 C CA . GLU B 1 72 ? -1.205 16.938 8.086 1 96 72 GLU B CA 1
ATOM 1529 C C . GLU B 1 72 ? -0.32 15.703 7.898 1 96 72 GLU B C 1
ATOM 1531 O O . GLU B 1 72 ? -0.536 14.672 8.539 1 96 72 GLU B O 1
ATOM 1536 N N . PHE B 1 73 ? 0.669 15.898 6.98 1 95.94 73 PHE B N 1
ATOM 1537 C CA . PHE B 1 73 ? 1.601 14.805 6.727 1 95.94 73 PHE B CA 1
ATOM 1538 C C . PHE B 1 73 ? 2.412 14.484 7.977 1 95.94 73 PHE B C 1
ATOM 1540 O O . PHE B 1 73 ? 2.562 13.32 8.344 1 95.94 73 PHE B O 1
ATOM 1547 N N . GLN B 1 74 ? 2.877 15.453 8.656 1 94.88 74 GLN B N 1
ATOM 1548 C CA . GLN B 1 74 ? 3.631 15.266 9.891 1 94.88 74 GLN B CA 1
ATOM 1549 C C . GLN B 1 74 ? 2.793 14.547 10.945 1 94.88 74 GLN B C 1
ATOM 1551 O O . GLN B 1 74 ? 3.273 13.617 11.602 1 94.88 74 GLN B O 1
ATOM 1556 N N . ASN B 1 75 ? 1.558 14.961 11.109 1 94.81 75 ASN B N 1
ATOM 1557 C CA . ASN B 1 75 ? 0.661 14.32 12.062 1 94.81 75 ASN B CA 1
ATOM 1558 C C . ASN B 1 75 ? 0.425 12.859 11.719 1 94.81 75 ASN B C 1
ATOM 1560 O O . ASN B 1 75 ? 0.418 12 12.602 1 94.81 75 ASN B O 1
ATOM 1564 N N . LEU B 1 76 ? 0.274 12.633 10.438 1 95.62 76 LEU B N 1
ATOM 1565 C CA . LEU B 1 76 ? 0.046 11.266 9.984 1 95.62 76 LEU B CA 1
ATOM 1566 C C . LEU B 1 76 ? 1.252 10.383 10.289 1 95.62 76 LEU B C 1
ATOM 1568 O O . LEU B 1 76 ? 1.111 9.32 10.906 1 95.62 76 LEU B O 1
ATOM 1572 N N . VAL B 1 77 ? 2.424 10.805 9.914 1 96.12 77 VAL B N 1
ATOM 1573 C CA . VAL B 1 77 ? 3.611 9.969 10.062 1 96.12 77 VAL B CA 1
ATOM 1574 C C . VAL B 1 77 ? 3.912 9.758 11.547 1 96.12 77 VAL B C 1
ATOM 1576 O O . VAL B 1 77 ? 4.27 8.648 11.961 1 96.12 77 VAL B O 1
ATOM 1579 N N . THR B 1 78 ? 3.682 10.781 12.359 1 94.44 78 THR B N 1
ATOM 1580 C CA . THR B 1 78 ? 3.965 10.688 13.789 1 94.44 78 THR B CA 1
ATOM 1581 C C . THR B 1 78 ? 2.984 9.742 14.477 1 94.44 78 THR B C 1
ATOM 1583 O O . THR B 1 78 ? 3.369 8.984 15.367 1 94.44 78 THR B O 1
ATOM 1586 N N . SER B 1 79 ? 1.796 9.742 14 1 93.81 79 SER B N 1
ATOM 1587 C CA . SER B 1 79 ? 0.748 8.977 14.664 1 93.81 79 SER B CA 1
ATOM 1588 C C . SER B 1 79 ? 0.646 7.566 14.086 1 93.81 79 SER B C 1
ATOM 1590 O O . SER B 1 79 ? 0.385 6.609 14.82 1 93.81 79 SER B O 1
ATOM 1592 N N . GLN B 1 80 ? 0.856 7.445 12.781 1 94.94 80 GLN B N 1
ATOM 1593 C CA . GLN B 1 80 ? 0.498 6.195 12.117 1 94.94 80 GLN B CA 1
ATOM 1594 C C . GLN B 1 80 ? 1.742 5.438 11.664 1 94.94 80 GLN B C 1
ATOM 1596 O O . GLN B 1 80 ? 1.662 4.262 11.305 1 94.94 80 GLN B O 1
ATOM 1601 N N . LEU B 1 81 ? 2.891 6.086 11.625 1 95.25 81 LEU B N 1
ATOM 1602 C CA . LEU B 1 81 ? 4.109 5.41 11.195 1 95.25 81 LEU B CA 1
ATOM 1603 C C . LEU B 1 81 ? 5.25 5.66 12.18 1 95.25 81 LEU B C 1
ATOM 1605 O O . LEU B 1 81 ? 6.359 6 11.773 1 95.25 81 LEU B O 1
ATOM 1609 N N . PRO B 1 82 ? 4.961 5.504 13.5 1 92.31 82 PRO B N 1
ATOM 1610 C CA . PRO B 1 82 ? 5.996 5.863 14.469 1 92.31 82 PRO B CA 1
ATOM 1611 C C . PRO B 1 82 ? 7.195 4.918 14.43 1 92.31 82 PRO B C 1
ATOM 1613 O O . PRO B 1 82 ? 8.312 5.316 14.766 1 92.31 82 PRO B O 1
ATOM 1616 N N . ASN B 1 83 ? 7.039 3.709 14.078 1 91.19 83 ASN B N 1
ATOM 1617 C CA . ASN B 1 83 ? 8.125 2.734 14.055 1 91.19 83 ASN B CA 1
ATOM 1618 C C . ASN B 1 83 ? 8.797 2.676 12.688 1 91.19 83 ASN B C 1
ATOM 1620 O O . ASN B 1 83 ? 9.891 2.117 12.555 1 91.19 83 ASN B O 1
ATOM 1624 N N . TYR B 1 84 ? 8.156 3.201 11.672 1 92.75 84 TYR B N 1
ATOM 1625 C CA . TYR B 1 84 ? 8.664 3.111 10.312 1 92.75 84 TYR B CA 1
ATOM 1626 C C . TYR B 1 84 ? 9.398 4.391 9.922 1 92.75 84 TYR B C 1
ATOM 1628 O O . TYR B 1 84 ? 10.32 4.359 9.109 1 92.75 84 TYR B O 1
ATOM 1636 N N . VAL B 1 85 ? 8.93 5.465 10.336 1 91.62 85 VAL B N 1
ATOM 1637 C CA . VAL B 1 85 ? 9.555 6.758 10.078 1 91.62 85 VAL B CA 1
ATOM 1638 C C . VAL B 1 85 ? 10.195 7.289 11.359 1 91.62 85 VAL B C 1
ATOM 1640 O O . VAL B 1 85 ? 9.5 7.629 12.312 1 91.62 85 VAL B O 1
ATOM 1643 N N . LYS B 1 86 ? 11.43 7.395 11.258 1 86.88 86 LYS B N 1
ATOM 1644 C CA . LYS B 1 86 ? 12.156 7.883 12.422 1 86.88 86 LYS B CA 1
ATOM 1645 C C . LYS B 1 86 ? 12.188 9.406 12.453 1 86.88 86 LYS B C 1
ATOM 1647 O O . LYS B 1 86 ? 12.125 10.055 11.406 1 86.88 86 LYS B O 1
ATOM 1652 N N . ASN B 1 87 ? 12.242 9.992 13.57 1 80.31 87 ASN B N 1
ATOM 1653 C CA . ASN B 1 87 ? 12.383 11.43 13.789 1 80.31 87 ASN B CA 1
ATOM 1654 C C . ASN B 1 87 ? 11.172 12.195 13.258 1 80.31 87 ASN B C 1
ATOM 1656 O O . ASN B 1 87 ? 11.312 13.305 12.734 1 80.31 87 ASN B O 1
ATOM 1660 N N . SER B 1 88 ? 10.078 11.586 13.242 1 79 88 SER B N 1
ATOM 1661 C CA . SER B 1 88 ? 8.859 12.219 12.75 1 79 88 SER B CA 1
ATOM 1662 C C . SER B 1 88 ? 8.5 13.445 13.57 1 79 88 SER B C 1
ATOM 1664 O O . SER B 1 88 ? 7.684 14.273 13.148 1 79 88 SER B O 1
ATOM 1666 N N . GLY B 1 89 ? 9.164 13.625 14.602 1 83.75 89 GLY B N 1
ATOM 1667 C CA . GLY B 1 89 ? 8.977 14.828 15.406 1 83.75 89 GLY B CA 1
ATOM 1668 C C . GLY B 1 89 ? 9.906 15.953 15.016 1 83.75 89 GLY B C 1
ATOM 1669 O O . GLY B 1 89 ? 9.758 17.094 15.484 1 83.75 89 GLY B O 1
ATOM 1670 N N . ASP B 1 90 ? 10.797 15.648 14.195 1 86.94 90 ASP B N 1
ATOM 1671 C CA . ASP B 1 90 ? 11.758 16.641 13.703 1 86.94 90 ASP B CA 1
ATOM 1672 C C . ASP B 1 90 ? 11.234 17.328 12.445 1 86.94 90 ASP B C 1
ATOM 1674 O O . ASP B 1 90 ? 11.133 16.703 11.391 1 86.94 90 ASP B O 1
ATOM 1678 N N . ALA B 1 91 ? 11.016 18.594 12.57 1 88.88 91 ALA B N 1
ATOM 1679 C CA . ALA B 1 91 ? 10.438 19.375 11.484 1 88.88 91 ALA B CA 1
ATOM 1680 C C . ALA B 1 91 ? 11.328 19.328 10.242 1 88.88 91 ALA B C 1
ATOM 1682 O O . ALA B 1 91 ? 10.836 19.297 9.117 1 88.88 91 ALA B O 1
ATOM 1683 N N . GLU B 1 92 ? 12.594 19.391 10.453 1 90.88 92 GLU B N 1
ATOM 1684 C CA . GLU B 1 92 ? 13.523 19.359 9.328 1 90.88 92 GLU B CA 1
ATOM 1685 C C . GLU B 1 92 ? 13.461 18.031 8.594 1 90.88 92 GLU B C 1
ATOM 1687 O O . GLU B 1 92 ? 13.508 17.984 7.363 1 90.88 92 GLU B O 1
ATOM 1692 N N . ALA B 1 93 ? 13.375 16.969 9.344 1 90.12 93 ALA B N 1
ATOM 1693 C CA . ALA B 1 93 ? 13.25 15.641 8.75 1 90.12 93 ALA B CA 1
ATOM 1694 C C . ALA B 1 93 ? 11.961 15.516 7.949 1 90.12 93 ALA B C 1
ATOM 1696 O O . ALA B 1 93 ? 11.961 14.953 6.852 1 90.12 93 ALA B O 1
ATOM 1697 N N . ILE B 1 94 ? 10.938 16.031 8.438 1 93.44 94 ILE B N 1
ATOM 1698 C CA . ILE B 1 94 ? 9.641 15.992 7.77 1 93.44 94 ILE B CA 1
ATOM 1699 C C . ILE B 1 94 ? 9.688 16.828 6.492 1 93.44 94 ILE B C 1
ATOM 1701 O O . ILE B 1 94 ? 9.172 16.422 5.453 1 93.44 94 ILE B O 1
ATOM 1705 N N . ASP B 1 95 ? 10.32 18.016 6.598 1 92.75 95 ASP B N 1
ATOM 1706 C CA . ASP B 1 95 ? 10.484 18.875 5.422 1 92.75 95 ASP B CA 1
ATOM 1707 C C . ASP B 1 95 ? 11.219 18.125 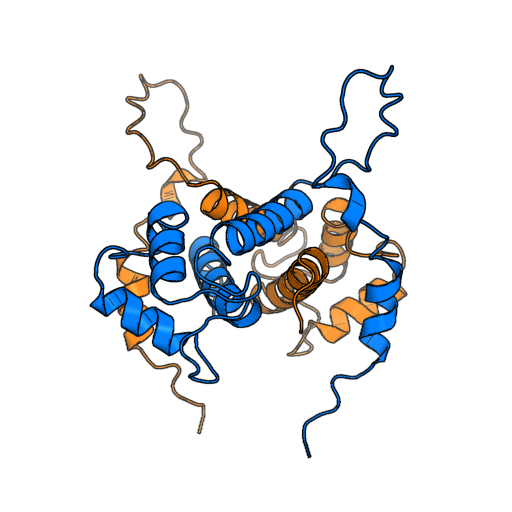4.309 1 92.75 95 ASP B C 1
ATOM 1709 O O . ASP B 1 95 ? 10.844 18.219 3.141 1 92.75 95 ASP B O 1
ATOM 1713 N N . GLN B 1 96 ? 12.211 17.453 4.641 1 92.56 96 GLN B N 1
ATOM 1714 C CA . GLN B 1 96 ? 12.984 16.703 3.666 1 92.56 96 GLN B CA 1
ATOM 1715 C C . GLN B 1 96 ? 12.156 15.578 3.053 1 92.56 96 GLN B C 1
ATOM 1717 O O . GLN B 1 96 ? 12.18 15.375 1.837 1 92.56 96 GLN B O 1
ATOM 1722 N N . LEU B 1 97 ? 11.469 14.891 3.887 1 94.06 97 LEU B N 1
ATOM 1723 C CA . LEU B 1 97 ? 10.625 13.797 3.42 1 94.06 97 LEU B CA 1
ATOM 1724 C C . LEU B 1 97 ? 9.531 14.32 2.488 1 94.06 97 LEU B C 1
ATOM 1726 O O . LEU B 1 97 ? 9.336 13.781 1.396 1 94.06 97 LEU B O 1
ATOM 1730 N N . MET B 1 98 ? 8.906 15.328 2.918 1 94.19 98 MET B N 1
ATOM 1731 C CA . MET B 1 98 ? 7.875 15.969 2.104 1 94.19 98 MET B CA 1
ATOM 1732 C C . MET B 1 98 ? 8.445 16.438 0.768 1 94.19 98 MET B C 1
ATOM 1734 O O . MET B 1 98 ? 7.84 16.219 -0.281 1 94.19 98 MET B O 1
ATOM 1738 N N . GLY B 1 99 ? 9.555 17.109 0.841 1 94.31 99 GLY B N 1
ATOM 1739 C CA . GLY B 1 99 ? 10.211 17.578 -0.366 1 94.31 99 GLY B CA 1
ATOM 1740 C C . GLY B 1 99 ? 10.555 16.469 -1.338 1 94.31 99 GLY B C 1
ATOM 1741 O O . GLY B 1 99 ? 10.43 16.641 -2.553 1 94.31 99 GLY B O 1
ATOM 1742 N N . SER B 1 100 ? 10.891 15.305 -0.856 1 93.62 100 SER B N 1
ATOM 1743 C CA . SER B 1 100 ? 11.273 14.18 -1.703 1 93.62 100 SER B CA 1
ATOM 1744 C C . SER B 1 100 ? 10.047 13.531 -2.348 1 93.62 100 SER B C 1
ATOM 1746 O O . SER B 1 100 ? 10.156 12.914 -3.408 1 93.62 100 SER B O 1
ATOM 1748 N N . LEU B 1 101 ? 8.953 13.68 -1.753 1 95.5 101 LEU B N 1
ATOM 1749 C CA . LEU B 1 101 ? 7.734 13.023 -2.217 1 95.5 101 LEU B CA 1
ATOM 1750 C C . LEU B 1 101 ? 6.914 13.953 -3.104 1 95.5 101 LEU B C 1
ATOM 1752 O O . LEU B 1 101 ? 6.242 13.5 -4.031 1 95.5 101 LEU B O 1
ATOM 1756 N N . ASP B 1 102 ? 7 15.242 -2.775 1 96.12 102 ASP B N 1
ATOM 1757 C CA . ASP B 1 102 ? 6.227 16.25 -3.488 1 96.12 102 ASP B CA 1
ATOM 1758 C C . ASP B 1 102 ? 6.793 16.5 -4.887 1 96.12 102 ASP B C 1
ATOM 1760 O O . ASP B 1 102 ? 7.457 17.516 -5.125 1 96.12 102 ASP B O 1
ATOM 1764 N N . GLU B 1 103 ? 6.414 15.742 -5.828 1 94 103 GLU B N 1
ATOM 1765 C CA . GLU B 1 103 ? 6.996 15.719 -7.168 1 94 103 GLU B CA 1
ATOM 1766 C C . GLU B 1 103 ? 6.684 17.016 -7.922 1 94 103 GLU B C 1
ATOM 1768 O O . GLU B 1 103 ? 7.512 17.5 -8.695 1 94 103 GLU B O 1
ATOM 1773 N N . ASN B 1 104 ? 5.465 17.594 -7.84 1 92.69 104 ASN B N 1
ATOM 1774 C CA . ASN B 1 104 ? 5.105 18.797 -8.578 1 92.69 104 ASN B CA 1
ATOM 1775 C C . ASN B 1 104 ? 5.398 20.062 -7.777 1 92.69 104 ASN B C 1
ATOM 1777 O O . ASN B 1 104 ? 5.039 21.156 -8.188 1 92.69 104 ASN B O 1
ATOM 1781 N N . ASN B 1 105 ? 5.895 19.969 -6.555 1 94.81 105 ASN B N 1
ATOM 1782 C CA . ASN B 1 105 ? 6.402 21.047 -5.715 1 94.81 105 ASN B CA 1
ATOM 1783 C C . ASN B 1 105 ? 5.309 22.047 -5.371 1 94.81 105 ASN B C 1
ATOM 1785 O O . ASN B 1 105 ? 5.535 23.266 -5.41 1 94.81 105 ASN B O 1
ATOM 1789 N N . ASP B 1 106 ? 4.105 21.641 -5.094 1 93.75 106 ASP B N 1
ATOM 1790 C CA . ASP B 1 106 ? 3.018 22.547 -4.734 1 93.75 106 ASP B CA 1
ATOM 1791 C C . ASP B 1 106 ? 2.814 22.578 -3.221 1 93.75 106 ASP B C 1
ATOM 1793 O O . ASP B 1 106 ? 1.892 23.234 -2.732 1 93.75 106 ASP B O 1
ATOM 1797 N N . GLY B 1 107 ? 3.619 21.875 -2.51 1 94.31 107 GLY B N 1
ATOM 1798 C CA . GLY B 1 107 ? 3.59 21.906 -1.056 1 94.31 107 GLY B CA 1
ATOM 1799 C C . GLY B 1 107 ? 2.545 20.969 -0.463 1 94.31 107 GLY B C 1
ATOM 1800 O O . GLY B 1 107 ? 2.275 21.016 0.739 1 94.31 107 GLY B O 1
ATOM 1801 N N . GLU B 1 108 ? 1.918 20.156 -1.343 1 95.38 108 GLU B N 1
ATOM 1802 C CA . GLU B 1 108 ? 0.929 19.172 -0.938 1 95.38 108 GLU B CA 1
ATOM 1803 C C . GLU B 1 108 ? 1.304 17.781 -1.444 1 95.38 108 GLU B C 1
ATOM 1805 O O . GLU B 1 108 ? 1.97 17.641 -2.473 1 95.38 108 GLU B O 1
ATOM 1810 N N . LEU B 1 109 ? 0.871 16.797 -0.723 1 96.5 109 LEU B N 1
ATOM 1811 C CA . LEU B 1 109 ? 1.081 15.43 -1.176 1 96.5 109 LEU B CA 1
ATOM 1812 C C . LEU B 1 109 ? -0.226 14.812 -1.663 1 96.5 109 LEU B C 1
ATOM 1814 O O . LEU B 1 109 ? -1.185 14.695 -0.896 1 96.5 109 LEU B O 1
ATOM 1818 N N . THR B 1 110 ? -0.264 14.477 -2.963 1 95.88 110 THR B N 1
ATOM 1819 C CA . THR B 1 110 ? -1.362 13.656 -3.459 1 95.88 110 THR B CA 1
ATOM 1820 C C . THR B 1 110 ? -1.266 12.234 -2.912 1 95.88 110 THR B C 1
ATOM 1822 O O . THR B 1 110 ? -0.245 11.859 -2.334 1 95.88 110 THR B O 1
ATOM 1825 N N . PHE B 1 111 ? -2.301 11.445 -3.131 1 96 111 PHE B N 1
ATOM 1826 C CA . PHE B 1 111 ? -2.275 10.055 -2.684 1 96 111 PHE B CA 1
ATOM 1827 C C . PHE B 1 111 ? -1.162 9.281 -3.377 1 96 111 PHE B C 1
ATOM 1829 O O . PHE B 1 111 ? -0.49 8.461 -2.754 1 96 111 PHE B O 1
ATOM 1836 N N . SER B 1 112 ? -1.005 9.57 -4.629 1 95.81 112 SER B N 1
ATOM 1837 C CA . SER B 1 112 ? 0.035 8.867 -5.371 1 95.81 112 SER B CA 1
ATOM 1838 C C . SER B 1 112 ? 1.417 9.148 -4.789 1 95.81 112 SER B C 1
ATOM 1840 O O . SER B 1 112 ? 2.242 8.234 -4.676 1 95.81 112 SER B O 1
ATOM 1842 N N . GLU B 1 113 ? 1.677 10.367 -4.484 1 96.38 113 GLU B N 1
ATOM 1843 C CA . GLU B 1 113 ? 2.953 10.734 -3.877 1 96.38 113 GLU B CA 1
ATOM 1844 C C . GLU B 1 113 ? 3.119 10.078 -2.508 1 96.38 113 GLU B C 1
ATOM 1846 O O . GLU B 1 113 ? 4.191 9.57 -2.182 1 96.38 113 GLU B O 1
ATOM 1851 N N . PHE B 1 114 ? 2.076 10.117 -1.744 1 96.19 114 PHE B N 1
ATOM 1852 C CA . PHE B 1 114 ? 2.059 9.453 -0.446 1 96.19 114 PHE B CA 1
ATOM 1853 C C . PHE B 1 114 ? 2.273 7.953 -0.604 1 96.19 114 PHE B C 1
ATOM 1855 O O . PHE B 1 114 ? 2.998 7.336 0.182 1 96.19 114 PHE B O 1
ATOM 1862 N N . TRP B 1 115 ? 1.696 7.363 -1.601 1 96.94 115 TRP B N 1
ATOM 1863 C CA . TRP B 1 115 ? 1.781 5.926 -1.853 1 96.94 115 TRP B CA 1
ATOM 1864 C C . TRP B 1 115 ? 3.221 5.508 -2.127 1 96.94 115 TRP B C 1
ATOM 1866 O O . TRP B 1 115 ? 3.619 4.387 -1.801 1 96.94 115 TRP B O 1
ATOM 1876 N N . GLN B 1 116 ? 3.988 6.375 -2.67 1 95.75 116 GLN B N 1
ATOM 1877 C CA . GLN B 1 116 ? 5.395 6.07 -2.91 1 95.75 116 GLN B CA 1
ATOM 1878 C C . GLN B 1 116 ? 6.145 5.867 -1.599 1 95.75 116 GLN B C 1
ATOM 1880 O O . GLN B 1 116 ? 6.984 4.969 -1.491 1 95.75 116 GLN B O 1
ATOM 1885 N N . LEU B 1 117 ? 5.844 6.707 -0.655 1 95.94 117 LEU B N 1
ATOM 1886 C CA . LEU B 1 117 ? 6.457 6.539 0.658 1 95.94 117 LEU B CA 1
ATOM 1887 C C . LEU B 1 117 ? 6.094 5.18 1.252 1 95.94 117 LEU B C 1
ATOM 1889 O O . LEU B 1 117 ? 6.977 4.438 1.692 1 95.94 117 LEU B O 1
ATOM 1893 N N . ILE B 1 118 ? 4.801 4.859 1.219 1 97.69 118 ILE B N 1
ATOM 1894 C CA . ILE B 1 118 ? 4.332 3.604 1.796 1 97.69 118 ILE B CA 1
ATOM 1895 C C . ILE B 1 118 ? 5.012 2.428 1.094 1 97.69 118 ILE B C 1
ATOM 1897 O O . ILE B 1 118 ? 5.352 1.43 1.731 1 97.69 118 ILE B O 1
ATOM 1901 N N . GLY B 1 119 ? 5.156 2.529 -0.218 1 97.25 119 GLY B N 1
ATOM 1902 C CA . GLY B 1 119 ? 5.836 1.481 -0.959 1 97.25 119 GLY B CA 1
ATOM 1903 C C . GLY B 1 119 ? 7.273 1.273 -0.515 1 97.25 119 GLY B C 1
ATOM 1904 O O . GLY B 1 119 ? 7.73 0.136 -0.391 1 97.25 119 GLY B O 1
ATOM 1905 N N . LYS B 1 120 ? 7.957 2.334 -0.289 1 94.88 120 LYS B N 1
ATOM 1906 C CA . LYS B 1 120 ? 9.336 2.252 0.195 1 94.88 120 LYS B CA 1
ATOM 1907 C C . LYS B 1 120 ? 9.391 1.606 1.577 1 94.88 120 LYS B C 1
ATOM 1909 O O . LYS B 1 120 ? 10.242 0.749 1.831 1 94.88 120 LYS B O 1
ATOM 1914 N N . LEU B 1 121 ? 8.508 2.027 2.449 1 95.44 121 LEU B N 1
ATOM 1915 C CA . LEU B 1 121 ? 8.445 1.46 3.793 1 95.44 121 LEU B CA 1
ATOM 1916 C C . LEU B 1 121 ? 8.109 -0.027 3.74 1 95.44 121 LEU B C 1
ATOM 1918 O O . LEU B 1 121 ? 8.719 -0.831 4.445 1 95.44 121 LEU B O 1
ATOM 1922 N N . ALA B 1 122 ? 7.141 -0.373 2.893 1 96.38 122 ALA B N 1
ATOM 1923 C CA . ALA B 1 122 ? 6.746 -1.771 2.732 1 96.38 122 ALA B CA 1
ATOM 1924 C C . ALA B 1 122 ? 7.906 -2.611 2.207 1 96.38 122 ALA B C 1
ATOM 1926 O O . ALA B 1 122 ? 8.156 -3.713 2.701 1 96.38 122 ALA B O 1
ATOM 1927 N N . SER B 1 123 ? 8.586 -2.117 1.184 1 96.38 123 SER B N 1
ATOM 1928 C CA . SER B 1 123 ? 9.734 -2.824 0.62 1 96.38 123 SER B CA 1
ATOM 1929 C C . SER B 1 123 ? 10.805 -3.07 1.676 1 96.38 123 SER B C 1
ATOM 1931 O O . SER B 1 123 ? 11.375 -4.16 1.746 1 96.38 123 SER B O 1
ATOM 1933 N N . LYS B 1 124 ? 11.109 -2.109 2.439 1 93.44 124 LYS B N 1
ATOM 1934 C CA . LYS B 1 124 ? 12.086 -2.223 3.514 1 93.44 124 LYS B CA 1
ATOM 1935 C C . LYS B 1 124 ? 11.648 -3.252 4.551 1 93.44 124 LYS B C 1
ATOM 1937 O O . LYS B 1 124 ? 12.438 -4.113 4.953 1 93.44 124 LYS B O 1
ATOM 1942 N N . GLN B 1 125 ? 10.383 -3.182 4.965 1 91.19 125 GLN B N 1
ATOM 1943 C CA . GLN B 1 125 ? 9.844 -4.109 5.957 1 91.19 125 GLN B CA 1
ATOM 1944 C C . GLN B 1 125 ? 9.898 -5.547 5.449 1 91.19 125 GLN B C 1
ATOM 1946 O O . GLN B 1 125 ? 10.125 -6.477 6.227 1 91.19 125 GLN B O 1
ATOM 1951 N N . GLY B 1 126 ? 9.672 -5.719 4.176 1 93 126 GLY B N 1
ATOM 1952 C CA . GLY B 1 126 ? 9.672 -7.047 3.588 1 93 126 GLY B CA 1
ATOM 1953 C C . GLY B 1 126 ? 11.055 -7.539 3.213 1 93 126 GLY B C 1
ATOM 1954 O O . GLY B 1 126 ? 11.234 -8.711 2.881 1 93 126 GLY B O 1
ATOM 1955 N N . GLY B 1 127 ? 12 -6.637 3.23 1 92.19 127 GLY B N 1
ATOM 1956 C CA . GLY B 1 127 ? 13.344 -7.012 2.811 1 92.19 127 GLY B CA 1
ATOM 1957 C C . GLY B 1 127 ? 13.469 -7.188 1.31 1 92.19 127 GLY B C 1
ATOM 1958 O O . GLY B 1 127 ? 14.203 -8.062 0.841 1 92.19 127 GLY B O 1
ATOM 1959 N N . PHE B 1 128 ? 12.656 -6.449 0.565 1 91.5 128 PHE B N 1
ATOM 1960 C CA . PHE B 1 128 ? 12.703 -6.539 -0.89 1 91.5 128 PHE B CA 1
ATOM 1961 C C . PHE B 1 128 ? 13.719 -5.559 -1.461 1 91.5 128 PHE B C 1
ATOM 1963 O O . PHE B 1 128 ? 13.961 -4.496 -0.883 1 91.5 128 PHE B O 1
ATOM 1970 N N . SER B 1 129 ? 14.336 -5.992 -2.508 1 78.81 129 SER B N 1
ATOM 1971 C CA . SER B 1 129 ? 15.328 -5.125 -3.139 1 78.81 129 SER B CA 1
ATOM 1972 C C . SER B 1 129 ? 14.656 -3.986 -3.898 1 78.81 129 SER B C 1
ATOM 1974 O O . SER B 1 129 ? 13.617 -4.184 -4.535 1 78.81 129 SER B O 1
ATOM 1976 N N . GLN B 1 130 ? 15.023 -2.783 -3.635 1 64.19 130 GLN B N 1
ATOM 1977 C CA . GLN B 1 130 ? 14.492 -1.629 -4.352 1 64.19 130 GLN B CA 1
ATOM 1978 C C . GLN B 1 130 ? 15.438 -1.19 -5.465 1 64.19 130 GLN B C 1
ATOM 1980 O O . GLN B 1 130 ? 16.641 -1.432 -5.391 1 64.19 130 GLN B O 1
#

Secondary structure (DSSP, 8-state):
------THHHHHHHHT----HHHHH----SS-----------HHHHHHHHHHHHHHHHTTSSS-TTEE-HHHHHHHHHHH-TTTSTTTT-HHHHHHHHHHH-TT-SS-EEHHHHHHHHHHHHHHHHT---/------THHHHHHHHH----HHHHS----SS-----------HHHHHHHHHHHHHHHHTTSSS-TTEE-HHHHHHHHHHH-TTTSTTTT-HHHHHHHHHHH-TT-SS-EEHHHHHHHHHHHHHHHHT---

Organism: Seriola dumerili (NCBI:txid41447)

Sequence (260 aa):
MCASVNSDEAYIFREVMPEWRDKVLGTSCNAPNSVSPQPQQSIMETAISTLVSQFKAYAGKDGSASTLSKDEFQNLVTSQLPNYVKNSGDAEAIDQLMGSLDENNDGELTFSEFWQLIGKLASKQGGFSQMCASVNSDEAYIFREVMPEWRDKVLGTSCNAPNSVSPQPQQSIMETAISTLVSQFKAYAGKDGSASTLSKDEFQNLVTSQLPNYVKNSGDAEAIDQLMGSLDENNDGELTFSEFWQLIGKLASKQGGFSQ

InterPro domains:
  IPR002048 EF-hand domain [PS50222] (89-124)
  IPR011992 EF-hand domain pair [SSF47473] (42-122)
  IPR013787 S100/CaBP-9k-type, calcium binding, subdomain [PF01023] (44-87)
  IPR013787 S100/CaBP-9k-type, calcium binding, subdomain [SM01394] (44-86)
  IPR018247 EF-Hand 1, calcium-binding site [PS00018] (102-114)
  IPR034325 S-100 [cd00213] (44-122)

Solvent-accessible surface area (backbone atoms only — not comparable to full-atom values): 15238 Å² total; per-residue (Å²): 137,79,82,76,78,68,66,71,66,48,54,62,55,49,71,32,60,63,85,64,70,67,69,76,74,60,80,77,77,83,68,91,67,76,69,67,78,63,80,79,70,31,72,47,44,47,24,43,50,48,49,40,50,52,51,38,69,41,12,34,80,91,56,55,56,66,31,27,43,63,69,34,43,40,53,41,40,45,64,35,26,57,73,71,42,56,58,46,84,35,66,68,56,45,51,51,53,48,59,72,40,26,82,85,69,77,68,45,32,42,59,70,37,50,46,51,53,54,48,52,52,34,31,60,75,62,68,49,89,128,136,80,80,74,78,69,66,69,66,47,52,61,54,48,72,30,58,62,86,62,70,65,70,74,73,61,79,76,79,84,67,90,68,77,68,67,76,64,77,80,71,32,73,48,45,46,24,43,49,49,49,41,48,52,51,40,70,42,14,35,79,91,55,55,56,67,30,27,42,62,69,35,43,40,52,41,40,46,65,35,27,56,74,70,41,58,59,47,83,35,66,67,56,44,50,51,51,49,59,74,40,25,81,83,68,76,69,44,32,41,60,69,37,50,46,51,54,53,51,53,52,34,32,58,76,61,68,50,89,129

Foldseek 3Di:
DPPPPDPVVCVVVVVPDDPPPPPPPDPPPDDPCPVPPPPPDDPVSVVVVVVLVLLQVLAQPPHDSFKHALVSQLVSCVPPVDPQDDPSVPSVSSVVLQVVLVPVPPRIHGVVSVVVVVVVSVCVVVVHDD/DPPPPDPVVCVVVVVPDDPPVPPPPDPDPDDPCPPPPPPPDDPVSVVVVVVLVLLQVLAQPPHDSFKAALVSQLVSCVVPVDPQDDPSVPSVSSVVLQVVLVPVPPRIHGVVSVVVVVVVSVCVVVVHDD

Radius of gyration: 19.64 Å; Cα contacts (8 Å, |Δi|>4): 258; chains: 2; bounding box: 58×45×59 Å